Protein AF-A0A532T9T4-F1 (afdb_monomer_lite)

Secondary structure (DSSP, 8-state):
---EE-----SSEEEEEEETTEEEEEEPTTS----EEEEE-SS-EEEE---SSTTHHHHHHHHHHHHH-----EEE--SSSHHHHGGGGGS-TTS-EEEEHHHHHHHHHHHHHHHHHHHHHHHHHHHHHHHHTTT---HHHHHHHHHHHHHHHHHHSTT------SEEESS-EEEE-SS-EEEE-

Sequence (185 aa):
MEVKKLDFESIYFDLYELNTGIYAAITAEKLPSSNAGFFDLGNYLVIFDTMMDPYSTDDLIRASKKFTKKDPSFLINSHYHMDHLYGNRKFPIEIPIISSSETLSVYHKNLEDTIKRFRGIATQELKRIKEEIKKESNPDKILEMNNDINTYNEMLDPNFKLRPPDFIINDSIIIEGTKNKVQII

Structure (mmCIF, N/CA/C/O backbone):
data_AF-A0A532T9T4-F1
#
_entry.id   AF-A0A532T9T4-F1
#
loop_
_atom_site.group_PDB
_atom_site.id
_atom_site.type_symbol
_atom_site.label_atom_id
_atom_site.label_alt_id
_atom_site.label_comp_id
_atom_site.label_asym_id
_atom_site.label_entity_id
_atom_site.label_seq_id
_atom_site.pdbx_PDB_ins_code
_atom_site.Cartn_x
_atom_site.Cartn_y
_atom_site.Cartn_z
_atom_site.occupancy
_atom_site.B_iso_or_equiv
_atom_site.auth_seq_id
_atom_site.auth_comp_id
_atom_site.auth_asym_id
_atom_site.auth_atom_id
_atom_site.pdbx_PDB_model_num
ATOM 1 N N . MET A 1 1 ? 3.430 15.695 21.721 1.00 62.72 1 MET A N 1
ATOM 2 C CA . MET A 1 1 ? 3.648 14.235 21.782 1.00 62.72 1 MET A CA 1
ATOM 3 C C . MET A 1 1 ? 4.903 13.946 20.998 1.00 62.72 1 MET A C 1
ATOM 5 O O . MET A 1 1 ? 5.043 14.489 19.910 1.00 62.72 1 MET A O 1
ATOM 9 N N . GLU A 1 2 ? 5.824 13.182 21.568 1.00 76.94 2 GLU A N 1
ATOM 10 C CA . GLU A 1 2 ? 7.007 12.720 20.848 1.00 76.94 2 GLU A CA 1
ATOM 11 C C . GLU A 1 2 ? 6.587 11.519 19.997 1.00 76.94 2 GLU A C 1
ATOM 13 O O . GLU A 1 2 ? 6.110 10.518 20.528 1.00 76.94 2 GLU A O 1
ATOM 18 N N . VAL A 1 3 ? 6.655 11.664 18.674 1.00 87.25 3 VAL A N 1
ATOM 19 C CA . VAL A 1 3 ? 6.308 10.586 17.743 1.00 87.25 3 VAL A CA 1
ATOM 20 C C . VAL A 1 3 ? 7.484 9.618 17.695 1.00 87.25 3 VAL A C 1
ATOM 22 O O . VAL A 1 3 ? 8.608 10.012 17.385 1.00 87.25 3 VAL A O 1
ATOM 25 N N . LYS A 1 4 ? 7.239 8.345 18.009 1.00 92.38 4 LYS A N 1
ATOM 26 C CA . LYS A 1 4 ? 8.296 7.339 18.113 1.00 92.38 4 LYS A CA 1
ATOM 27 C C . LYS A 1 4 ? 8.508 6.653 16.767 1.00 92.38 4 LYS A C 1
ATOM 29 O O . LYS A 1 4 ? 7.645 5.899 16.323 1.00 92.38 4 LYS A O 1
ATOM 34 N N . LYS A 1 5 ? 9.676 6.852 16.149 1.00 96.50 5 LYS A N 1
ATOM 35 C CA . LYS A 1 5 ? 10.114 6.021 15.017 1.00 96.50 5 LYS A CA 1
ATOM 36 C C . LYS A 1 5 ? 10.359 4.590 15.504 1.00 96.50 5 LYS A C 1
ATOM 38 O O . LYS A 1 5 ? 11.008 4.378 16.530 1.00 96.50 5 LYS A O 1
ATOM 43 N N . LEU A 1 6 ? 9.808 3.617 14.795 1.00 97.31 6 LEU A N 1
ATOM 44 C CA . LEU A 1 6 ? 9.926 2.200 15.106 1.00 97.31 6 LEU A CA 1
ATOM 45 C C . LEU A 1 6 ? 11.068 1.562 14.320 1.00 97.31 6 LEU A C 1
ATOM 47 O O . LEU A 1 6 ? 11.342 1.924 13.180 1.00 97.31 6 LEU A O 1
ATOM 51 N N . ASP A 1 7 ? 11.699 0.563 14.932 1.00 96.69 7 ASP A N 1
ATOM 52 C CA . ASP A 1 7 ? 12.736 -0.238 14.290 1.00 96.69 7 ASP A CA 1
ATOM 53 C C . ASP A 1 7 ? 12.105 -1.286 13.353 1.00 96.69 7 ASP A C 1
ATOM 55 O O . ASP A 1 7 ? 11.740 -2.411 13.742 1.00 96.69 7 ASP A O 1
ATOM 59 N N . PHE A 1 8 ? 11.885 -0.870 12.108 1.00 97.50 8 PHE A N 1
ATOM 60 C CA . PHE A 1 8 ? 11.383 -1.694 11.019 1.00 97.50 8 PHE A CA 1
ATOM 61 C C . PHE A 1 8 ? 12.161 -1.395 9.744 1.00 97.50 8 PHE A C 1
ATOM 63 O O . PHE A 1 8 ? 12.199 -0.260 9.285 1.00 97.50 8 PHE A O 1
ATOM 70 N N . GLU A 1 9 ? 12.762 -2.430 9.170 1.00 96.12 9 GLU A N 1
ATOM 71 C CA . GLU A 1 9 ? 13.511 -2.315 7.927 1.00 96.12 9 GLU A CA 1
ATOM 72 C C . GLU A 1 9 ? 12.560 -2.391 6.727 1.00 96.12 9 GLU A C 1
ATOM 74 O O . GLU A 1 9 ? 11.922 -3.426 6.495 1.00 96.12 9 GLU A O 1
ATOM 79 N N . SER A 1 10 ? 12.480 -1.287 5.985 1.00 94.94 10 SER A N 1
ATOM 80 C CA . SER A 1 10 ? 11.867 -1.176 4.664 1.00 94.94 10 SER A CA 1
ATOM 81 C C . SER A 1 10 ? 12.603 -0.103 3.867 1.00 94.94 10 SER A C 1
ATOM 83 O O . SER A 1 10 ? 13.022 0.910 4.421 1.00 94.94 10 SER A O 1
ATOM 85 N N . ILE A 1 11 ? 12.746 -0.315 2.561 1.00 93.69 11 ILE A N 1
ATOM 86 C CA . ILE A 1 11 ? 13.242 0.723 1.645 1.00 93.69 11 ILE A CA 1
ATOM 87 C C . ILE A 1 11 ? 12.138 1.705 1.224 1.00 93.69 11 ILE A C 1
ATOM 89 O O . ILE A 1 11 ? 12.446 2.745 0.650 1.00 93.69 11 ILE A O 1
ATOM 93 N N . TYR A 1 12 ? 10.870 1.366 1.484 1.00 95.19 12 TYR A N 1
ATOM 94 C CA . TYR A 1 12 ? 9.702 2.095 0.990 1.00 95.19 12 TYR A CA 1
ATOM 95 C C . TYR A 1 12 ? 9.201 3.150 1.963 1.00 95.19 12 TYR A C 1
ATOM 97 O O . TYR A 1 12 ? 8.646 4.156 1.536 1.00 95.19 12 TYR A O 1
ATOM 105 N N . PHE A 1 13 ? 9.366 2.930 3.266 1.00 95.62 13 PHE A N 1
ATOM 106 C CA . PHE A 1 13 ? 8.829 3.831 4.273 1.00 95.62 13 PHE A CA 1
ATOM 107 C C . PHE A 1 13 ? 9.558 3.737 5.604 1.00 95.62 13 PHE A C 1
ATOM 109 O O . PHE A 1 13 ? 10.090 2.694 5.986 1.00 95.62 13 PHE A O 1
ATOM 116 N N . ASP A 1 14 ? 9.467 4.829 6.351 1.00 96.50 14 ASP A N 1
ATOM 117 C CA . ASP A 1 14 ? 9.745 4.863 7.774 1.00 96.50 14 ASP A CA 1
ATOM 118 C C . ASP A 1 14 ? 8.456 4.621 8.566 1.00 96.50 14 ASP A C 1
ATOM 120 O O . ASP A 1 14 ? 7.392 5.154 8.245 1.00 96.50 14 ASP A O 1
ATOM 124 N N . LEU A 1 15 ? 8.547 3.818 9.626 1.00 97.81 15 LEU A N 1
ATOM 125 C CA . LE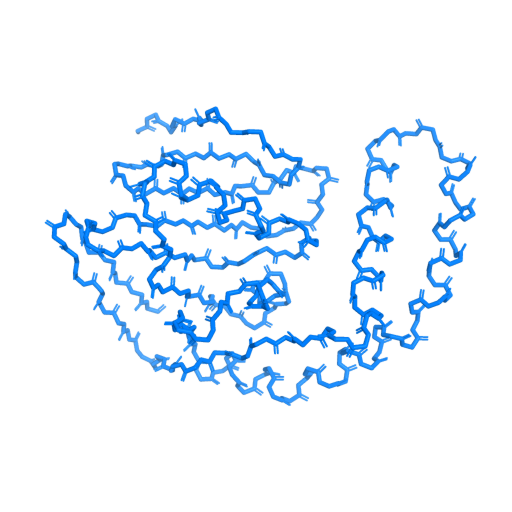U A 1 15 ? 7.398 3.475 10.457 1.00 97.81 15 LEU A CA 1
ATOM 126 C C . LEU A 1 15 ? 7.407 4.258 11.770 1.00 97.81 15 LEU A C 1
ATOM 128 O O . LEU A 1 15 ? 8.417 4.301 12.472 1.00 97.81 15 LEU A O 1
ATOM 132 N N . TYR A 1 16 ? 6.255 4.805 12.143 1.00 98.06 16 TYR A N 1
ATOM 133 C CA . TYR A 1 16 ? 6.074 5.582 13.363 1.00 98.06 16 TYR A CA 1
ATOM 134 C C . TYR A 1 16 ? 4.884 5.074 14.173 1.00 98.06 16 TYR A C 1
ATOM 136 O O . TYR A 1 16 ? 3.829 4.773 13.619 1.00 98.06 16 TYR A O 1
ATOM 144 N N . GLU A 1 17 ? 5.036 5.028 15.494 1.00 97.12 17 GLU A N 1
ATOM 145 C CA . GLU A 1 17 ? 3.924 4.892 16.434 1.00 97.12 17 GLU A CA 1
ATOM 146 C C . GLU A 1 17 ? 3.481 6.296 16.854 1.00 97.12 17 GLU A C 1
ATOM 148 O O . GLU A 1 17 ? 4.204 7.019 17.546 1.00 97.12 17 GLU A O 1
ATOM 153 N N . LEU A 1 18 ? 2.303 6.703 16.378 1.00 95.44 18 LEU A N 1
ATOM 154 C CA . LEU A 1 18 ? 1.734 8.024 16.659 1.00 95.44 18 LEU A CA 1
ATOM 155 C C . LEU A 1 18 ? 1.086 8.062 18.045 1.00 95.44 18 LEU A C 1
ATOM 157 O O . LEU A 1 18 ? 1.102 9.084 18.729 1.00 95.44 18 LEU A O 1
ATOM 161 N N . ASN A 1 19 ? 0.488 6.940 18.438 1.00 93.31 19 ASN A N 1
ATOM 162 C CA . ASN A 1 19 ? -0.096 6.690 19.748 1.00 93.31 19 ASN A CA 1
ATOM 163 C C . ASN A 1 19 ? -0.186 5.169 19.957 1.00 93.31 19 ASN A C 1
ATOM 165 O O . ASN A 1 19 ? 0.037 4.400 19.024 1.00 93.31 19 ASN A O 1
ATOM 169 N N . THR A 1 20 ? -0.550 4.724 21.157 1.00 92.62 20 THR A N 1
ATOM 170 C CA . THR A 1 20 ? -0.709 3.297 21.468 1.00 92.62 20 THR A CA 1
ATOM 171 C C . THR A 1 20 ? -1.689 2.642 20.492 1.00 92.62 20 THR A C 1
ATOM 173 O O . THR A 1 20 ? -2.884 2.943 20.506 1.00 92.62 20 THR A O 1
ATOM 176 N N . GLY A 1 21 ? -1.182 1.730 19.659 1.00 94.75 21 GLY A N 1
ATOM 177 C CA . GLY A 1 21 ? -1.982 1.020 18.661 1.00 94.75 21 GLY A CA 1
ATOM 178 C C . GLY A 1 21 ? -2.262 1.805 17.373 1.00 94.75 21 GLY A C 1
ATOM 179 O O . GLY A 1 21 ? -3.056 1.335 16.566 1.00 94.75 21 GLY A O 1
ATOM 180 N N . ILE A 1 22 ? -1.649 2.973 17.159 1.00 96.19 22 ILE A N 1
ATOM 181 C CA . ILE A 1 22 ? -1.841 3.811 15.964 1.00 96.19 22 ILE A CA 1
ATOM 182 C C . ILE A 1 22 ? -0.496 4.008 15.274 1.00 96.19 22 ILE A C 1
ATOM 184 O O . ILE A 1 22 ? 0.416 4.619 15.839 1.00 96.19 22 ILE A O 1
ATOM 188 N N . TYR A 1 23 ? -0.395 3.532 14.036 1.00 97.88 23 TYR A N 1
ATOM 189 C CA . TYR A 1 23 ? 0.861 3.471 13.301 1.00 97.88 23 TYR A CA 1
ATOM 190 C C . TYR A 1 23 ? 0.746 4.151 11.941 1.00 97.88 23 TYR A C 1
ATOM 192 O O . TYR A 1 23 ? -0.253 3.988 11.239 1.00 97.88 23 TYR A O 1
ATOM 200 N N . ALA A 1 24 ? 1.793 4.879 11.561 1.00 97.88 24 ALA A N 1
ATOM 201 C CA . ALA A 1 24 ? 1.921 5.520 10.260 1.00 97.88 24 ALA A CA 1
ATOM 202 C C . ALA A 1 24 ? 3.174 5.016 9.541 1.00 97.88 24 ALA A C 1
ATOM 204 O O . ALA A 1 24 ? 4.267 5.027 10.108 1.00 97.88 24 ALA A O 1
ATOM 205 N N . ALA A 1 25 ? 2.996 4.588 8.297 1.00 97.62 25 ALA A N 1
ATOM 206 C CA . ALA A 1 25 ? 4.050 4.292 7.343 1.00 97.62 25 ALA A CA 1
ATOM 207 C C . ALA A 1 25 ? 4.218 5.520 6.440 1.00 97.62 25 ALA A C 1
ATOM 209 O O . ALA A 1 25 ? 3.346 5.826 5.625 1.00 97.62 25 ALA A O 1
ATOM 210 N N . ILE A 1 26 ? 5.312 6.252 6.637 1.00 96.12 26 ILE A N 1
ATOM 211 C CA . ILE A 1 26 ? 5.610 7.486 5.913 1.00 96.12 26 ILE A CA 1
ATOM 212 C C . ILE A 1 26 ? 6.585 7.162 4.792 1.00 96.12 26 ILE A C 1
ATOM 214 O O . ILE A 1 26 ? 7.673 6.656 5.072 1.00 96.12 26 ILE A O 1
ATOM 218 N N . THR A 1 27 ? 6.190 7.429 3.546 1.00 93.94 27 THR A N 1
ATOM 219 C CA . T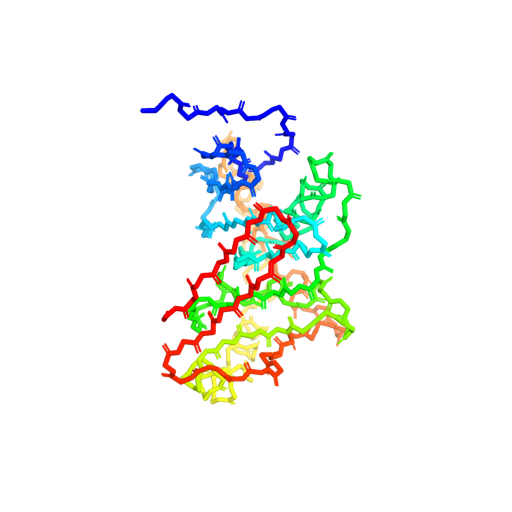HR A 1 27 ? 6.991 7.092 2.361 1.00 93.94 27 THR A CA 1
ATOM 220 C C . THR A 1 27 ? 8.415 7.627 2.482 1.00 93.94 27 THR A C 1
ATOM 222 O O . THR A 1 27 ? 8.644 8.748 2.945 1.00 93.94 27 THR A O 1
ATOM 225 N N . ALA A 1 28 ? 9.385 6.816 2.075 1.00 89.00 28 ALA A N 1
ATOM 226 C CA . ALA A 1 28 ? 10.775 7.227 2.013 1.00 89.00 28 ALA A CA 1
ATOM 227 C C . ALA A 1 28 ? 10.945 8.281 0.912 1.00 89.00 28 ALA A C 1
ATOM 229 O O . ALA A 1 28 ? 10.368 8.158 -0.163 1.00 89.00 28 ALA A O 1
ATOM 230 N N . GLU A 1 29 ? 11.791 9.288 1.139 1.00 82.56 29 GLU A N 1
ATOM 231 C CA . GLU A 1 29 ? 12.011 10.378 0.168 1.00 82.56 29 GLU A CA 1
ATOM 232 C C . GLU A 1 29 ? 12.514 9.891 -1.201 1.00 82.56 29 GLU A C 1
ATOM 234 O O . GLU A 1 29 ? 12.370 10.580 -2.206 1.00 82.56 29 GLU A O 1
ATOM 239 N N . LYS A 1 30 ? 13.130 8.707 -1.233 1.00 82.12 30 LYS A N 1
ATOM 240 C CA . LYS A 1 30 ? 13.827 8.154 -2.399 1.00 82.12 30 LYS A CA 1
ATOM 241 C C . LYS A 1 30 ? 12.922 7.393 -3.359 1.00 82.12 30 LYS A C 1
ATOM 243 O O . LYS A 1 30 ? 13.347 7.117 -4.474 1.00 82.12 30 LYS A O 1
ATOM 248 N N . LEU A 1 31 ? 11.728 7.004 -2.918 1.00 83.25 31 LEU A N 1
ATOM 249 C CA . LEU A 1 31 ? 10.772 6.263 -3.730 1.00 83.25 31 LEU A CA 1
ATOM 250 C C . LEU A 1 31 ? 9.438 7.014 -3.717 1.00 83.25 31 LEU A C 1
ATOM 252 O O . LEU A 1 31 ? 8.883 7.240 -2.639 1.00 83.25 31 LEU A O 1
ATOM 256 N N . PRO A 1 32 ? 8.929 7.442 -4.884 1.00 69.88 32 PRO A N 1
ATOM 257 C CA . PRO A 1 32 ? 7.662 8.148 -4.952 1.00 69.88 32 PRO A CA 1
ATOM 258 C C . PRO A 1 32 ? 6.515 7.177 -4.645 1.00 69.88 32 PRO A C 1
ATOM 260 O O . PRO A 1 32 ? 6.148 6.347 -5.471 1.00 69.88 32 PRO A O 1
ATOM 263 N N . SER A 1 33 ? 5.936 7.307 -3.454 1.00 83.62 33 SER A N 1
ATOM 264 C CA . SER A 1 33 ? 4.780 6.531 -3.004 1.00 83.62 33 SER A CA 1
ATOM 265 C C . SER A 1 33 ? 3.824 7.400 -2.190 1.00 83.62 33 SER A C 1
ATOM 267 O O . SER A 1 33 ? 4.003 8.616 -2.074 1.00 83.62 33 SER A O 1
ATOM 269 N N . SER A 1 34 ? 2.805 6.773 -1.612 1.00 90.88 34 SER A N 1
ATOM 270 C CA . SER A 1 34 ? 1.889 7.407 -0.664 1.00 90.88 34 SER A CA 1
ATOM 271 C C . SER A 1 34 ? 2.219 7.019 0.773 1.00 90.88 34 SER A C 1
ATOM 273 O O . SER A 1 34 ? 2.930 6.051 1.036 1.00 90.88 34 SER A O 1
ATOM 275 N N . ASN A 1 35 ? 1.679 7.772 1.729 1.00 96.06 35 ASN A N 1
ATOM 276 C CA . ASN A 1 35 ? 1.660 7.329 3.117 1.00 96.06 35 ASN A CA 1
ATOM 277 C C . ASN A 1 35 ? 0.530 6.318 3.318 1.00 96.06 35 ASN A C 1
ATOM 279 O O . ASN A 1 35 ? -0.540 6.438 2.725 1.00 96.06 35 ASN A O 1
ATOM 283 N N . ALA A 1 36 ? 0.750 5.381 4.229 1.00 97.56 36 ALA A N 1
ATOM 284 C CA . ALA A 1 36 ? -0.255 4.429 4.679 1.00 97.56 36 ALA A CA 1
ATOM 285 C C . ALA A 1 36 ? -0.206 4.306 6.206 1.00 97.56 36 ALA A C 1
ATOM 287 O O . ALA A 1 36 ? 0.606 4.942 6.885 1.00 97.56 36 ALA A O 1
ATOM 288 N N . GLY A 1 37 ? -1.075 3.488 6.784 1.00 97.94 37 GLY A N 1
ATOM 289 C CA . GLY A 1 37 ? -1.081 3.278 8.225 1.00 97.94 37 GLY A CA 1
ATOM 290 C C . GLY A 1 37 ? -1.852 2.048 8.651 1.00 97.94 37 GLY A C 1
ATOM 291 O O . GLY A 1 37 ? -2.457 1.345 7.842 1.00 97.94 37 GLY A O 1
ATOM 292 N N . PHE A 1 38 ? -1.819 1.779 9.951 1.00 98.44 38 PHE A N 1
ATOM 293 C CA . PHE A 1 38 ? -2.646 0.739 10.543 1.00 98.44 38 PHE A CA 1
ATOM 294 C C . PHE A 1 38 ? -3.015 1.033 11.996 1.00 98.44 38 PHE A C 1
ATOM 296 O O . PHE A 1 38 ? -2.287 1.708 12.729 1.00 98.44 38 PHE A O 1
ATOM 303 N N . PHE A 1 39 ? -4.159 0.491 12.412 1.00 97.38 39 PHE A N 1
ATOM 304 C CA . PHE A 1 39 ? -4.751 0.693 13.729 1.00 97.38 39 PHE A CA 1
ATOM 305 C C . PHE A 1 39 ? -5.009 -0.659 14.407 1.00 97.38 39 PHE A C 1
ATOM 307 O O . PHE A 1 39 ? -5.787 -1.473 13.905 1.00 97.38 39 PHE A O 1
ATOM 314 N N . ASP A 1 40 ? -4.383 -0.897 15.560 1.00 97.88 40 ASP A N 1
ATOM 315 C CA . ASP A 1 40 ? -4.726 -2.000 16.460 1.00 97.88 40 ASP A CA 1
ATOM 316 C C . ASP A 1 40 ? -5.864 -1.566 17.389 1.00 97.88 40 ASP A C 1
ATOM 318 O O . ASP A 1 40 ? -5.670 -0.840 18.371 1.00 97.88 40 ASP A O 1
ATOM 322 N N . LEU A 1 41 ? -7.067 -2.043 17.082 1.00 97.38 41 LEU A N 1
ATOM 323 C CA . LEU A 1 41 ? -8.268 -1.766 17.861 1.00 97.38 41 LEU A CA 1
ATOM 324 C C . LEU A 1 41 ? -8.496 -2.785 18.982 1.00 97.38 41 LEU A C 1
ATOM 326 O O . LEU A 1 41 ? -9.485 -2.697 19.704 1.00 97.38 41 LEU A O 1
ATOM 330 N N . GLY A 1 42 ? -7.590 -3.745 19.172 1.00 96.44 42 GLY A N 1
ATOM 331 C CA . GLY A 1 42 ? -7.720 -4.818 20.151 1.00 96.44 42 GLY A CA 1
ATOM 332 C C . GLY A 1 42 ? -8.023 -6.151 19.485 1.00 96.44 42 GLY A C 1
ATOM 333 O O . GLY A 1 42 ? -7.117 -6.961 19.338 1.00 96.44 42 GLY A O 1
ATOM 334 N N . ASN A 1 43 ? -9.269 -6.395 19.093 1.00 95.69 43 ASN A N 1
ATOM 335 C CA . ASN A 1 43 ? -9.696 -7.594 18.355 1.00 95.69 43 ASN A CA 1
ATOM 336 C C . ASN A 1 43 ? -9.677 -7.414 16.829 1.00 95.69 43 ASN A C 1
ATOM 338 O O . ASN A 1 43 ? -9.798 -8.404 16.116 1.00 95.69 43 ASN A O 1
ATOM 342 N N . TYR A 1 44 ? -9.502 -6.183 16.343 1.00 97.81 44 TYR A N 1
ATOM 343 C CA . TYR A 1 44 ? -9.387 -5.877 14.921 1.00 97.81 44 TYR A CA 1
ATOM 344 C C . TYR A 1 44 ? -8.077 -5.158 14.626 1.00 97.81 44 TYR A C 1
ATOM 346 O O . TYR A 1 44 ? -7.663 -4.278 15.384 1.00 97.81 44 TYR A O 1
ATOM 354 N N . LEU A 1 45 ? -7.462 -5.515 13.502 1.00 98.38 45 LEU A N 1
ATOM 355 C CA . LEU A 1 45 ? -6.366 -4.769 12.899 1.00 98.38 45 LEU A CA 1
ATOM 356 C C . LEU A 1 45 ? -6.866 -4.143 11.603 1.00 98.38 45 LEU A C 1
ATOM 358 O O . LEU A 1 45 ? -7.290 -4.842 10.686 1.00 98.38 45 LEU A O 1
ATOM 362 N N . VAL A 1 46 ? -6.823 -2.826 11.526 1.00 98.38 46 VAL A N 1
ATOM 363 C CA . VAL A 1 46 ? -7.305 -2.077 10.368 1.00 98.38 46 VAL A CA 1
ATOM 364 C C . VAL A 1 46 ? -6.104 -1.538 9.605 1.00 98.38 46 VAL A C 1
ATOM 366 O O . VAL A 1 46 ? -5.276 -0.863 10.208 1.00 98.38 46 VAL A O 1
ATOM 369 N N . ILE A 1 47 ? -6.005 -1.819 8.308 1.00 98.56 47 ILE A N 1
ATOM 370 C CA . ILE A 1 47 ? -5.030 -1.187 7.410 1.00 98.56 47 ILE A CA 1
ATOM 371 C C . ILE A 1 47 ? -5.704 -0.006 6.708 1.00 98.56 47 ILE A C 1
ATOM 373 O O . ILE A 1 47 ? -6.866 -0.102 6.309 1.00 98.56 47 ILE A O 1
ATOM 377 N N . PHE A 1 48 ? -4.982 1.099 6.563 1.00 97.94 48 PHE A N 1
ATOM 378 C CA . PHE A 1 48 ? -5.436 2.303 5.880 1.00 97.94 48 PHE A CA 1
ATOM 379 C C . PHE A 1 48 ? -4.476 2.629 4.736 1.00 97.94 48 PHE A C 1
ATOM 381 O O . PHE A 1 48 ? -3.312 2.950 4.983 1.00 97.94 48 PHE A O 1
ATOM 388 N N . ASP A 1 49 ? -4.991 2.537 3.511 1.00 97.69 49 ASP A N 1
ATOM 389 C CA . ASP A 1 49 ? -4.268 2.616 2.241 1.00 97.69 49 ASP A CA 1
ATOM 390 C C . ASP A 1 49 ? -3.161 1.567 2.065 1.00 97.69 49 ASP A C 1
ATOM 392 O O . ASP A 1 49 ? -2.846 0.791 2.969 1.00 97.69 49 ASP A O 1
ATOM 396 N N . THR A 1 50 ? -2.623 1.471 0.844 1.00 95.56 50 THR A N 1
ATOM 397 C CA . THR A 1 50 ? -1.754 0.345 0.470 1.00 95.56 50 THR A CA 1
ATOM 398 C C . THR A 1 50 ? -0.401 0.705 -0.112 1.00 95.56 50 THR A C 1
ATOM 400 O O . THR A 1 50 ? 0.396 -0.217 -0.278 1.00 95.56 50 THR A O 1
ATOM 403 N N . MET A 1 51 ? -0.140 1.978 -0.428 1.00 93.50 51 MET A N 1
ATOM 404 C CA . MET A 1 51 ? 1.043 2.411 -1.190 1.00 93.50 51 MET A CA 1
ATOM 405 C C . MET A 1 51 ? 1.039 1.892 -2.647 1.00 93.50 51 MET A C 1
ATOM 407 O O . MET A 1 51 ? 0.156 1.110 -3.037 1.00 93.50 51 MET A O 1
ATOM 411 N N . MET A 1 52 ? 1.984 2.365 -3.476 1.00 87.44 52 MET A N 1
ATOM 412 C CA . MET A 1 52 ? 2.068 2.017 -4.909 1.00 87.44 52 MET A CA 1
ATOM 413 C C . MET A 1 52 ? 3.200 1.049 -5.261 1.00 87.44 52 MET A C 1
ATOM 415 O O . MET A 1 52 ? 3.136 0.395 -6.298 1.00 87.44 52 MET A O 1
ATOM 419 N N . ASP A 1 53 ? 4.250 0.934 -4.453 1.00 86.44 53 ASP A N 1
ATOM 420 C CA . ASP A 1 53 ? 5.414 0.157 -4.883 1.00 86.44 53 ASP A CA 1
ATOM 421 C C . ASP A 1 53 ? 5.152 -1.356 -4.808 1.00 86.44 53 ASP A C 1
ATOM 423 O O . ASP A 1 53 ? 4.399 -1.802 -3.935 1.00 86.44 53 ASP A O 1
ATOM 427 N N . PRO A 1 54 ? 5.809 -2.182 -5.643 1.00 79.19 54 PRO A N 1
ATOM 428 C CA . PRO A 1 54 ? 5.511 -3.612 -5.792 1.00 79.19 54 PRO A CA 1
ATOM 429 C C . PRO A 1 54 ? 5.494 -4.413 -4.489 1.00 79.19 54 PRO A C 1
ATOM 431 O O . PRO A 1 54 ? 4.662 -5.309 -4.319 1.00 79.19 54 PRO A O 1
ATOM 434 N N . TYR A 1 55 ? 6.401 -4.067 -3.571 1.00 91.12 55 TYR A N 1
ATOM 435 C CA . TYR A 1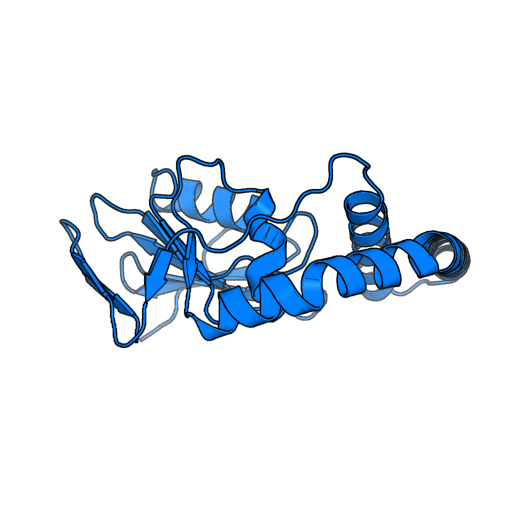 55 ? 6.586 -4.746 -2.289 1.00 91.12 55 TYR A CA 1
ATOM 436 C C . TYR A 1 55 ? 6.288 -3.845 -1.077 1.00 91.12 55 TYR A C 1
ATOM 438 O O . TYR A 1 55 ? 6.381 -4.308 0.058 1.00 91.12 55 TYR A O 1
ATOM 446 N N . SER A 1 56 ? 5.882 -2.584 -1.285 1.00 94.88 56 SER A N 1
ATOM 447 C CA . SER A 1 56 ? 5.557 -1.659 -0.182 1.00 94.88 56 SER A CA 1
ATOM 448 C C . SER A 1 56 ? 4.395 -2.171 0.669 1.00 94.88 56 SER A C 1
ATOM 450 O O . SER A 1 56 ? 4.473 -2.184 1.896 1.00 94.88 56 SER A O 1
ATOM 452 N N . THR A 1 57 ? 3.342 -2.687 0.032 1.00 96.12 57 THR A N 1
ATOM 453 C CA . THR A 1 57 ? 2.196 -3.274 0.736 1.00 96.12 57 THR A CA 1
ATOM 454 C C . THR A 1 57 ? 2.572 -4.549 1.489 1.00 96.12 57 THR A C 1
ATOM 456 O O . THR A 1 57 ? 2.070 -4.784 2.587 1.00 96.12 57 THR A O 1
ATOM 459 N N . ASP A 1 58 ? 3.469 -5.371 0.933 1.00 96.44 58 ASP A N 1
ATOM 460 C CA . ASP A 1 58 ? 3.963 -6.578 1.608 1.00 96.44 58 ASP A CA 1
ATOM 461 C C . ASP A 1 58 ? 4.727 -6.199 2.890 1.00 96.44 58 ASP A C 1
ATOM 463 O O . ASP A 1 58 ? 4.518 -6.795 3.954 1.00 96.44 58 ASP A O 1
ATOM 467 N N . ASP A 1 59 ? 5.543 -5.145 2.820 1.00 97.44 59 ASP A N 1
ATOM 468 C CA . ASP A 1 59 ? 6.226 -4.563 3.974 1.00 97.44 59 ASP A CA 1
ATOM 469 C C . ASP A 1 59 ? 5.252 -3.958 4.988 1.00 97.44 59 ASP A C 1
ATOM 471 O O . ASP A 1 59 ? 5.415 -4.182 6.189 1.00 97.44 59 ASP A O 1
ATOM 475 N N . LEU A 1 60 ? 4.202 -3.265 4.543 1.00 98.25 60 LEU A N 1
ATOM 476 C CA . LEU A 1 60 ? 3.152 -2.731 5.416 1.00 98.25 60 LEU A CA 1
ATOM 477 C C . LEU A 1 60 ? 2.428 -3.855 6.173 1.00 98.25 60 LEU A C 1
ATOM 479 O O . LEU A 1 60 ? 2.256 -3.786 7.395 1.00 98.25 60 LEU A O 1
ATOM 483 N N . ILE A 1 61 ? 2.062 -4.936 5.479 1.00 98.19 61 ILE A N 1
ATOM 484 C CA . ILE A 1 61 ? 1.446 -6.121 6.089 1.00 98.19 61 ILE A CA 1
ATOM 485 C C . ILE A 1 61 ? 2.415 -6.748 7.101 1.00 98.19 61 ILE A C 1
ATOM 487 O O . ILE A 1 61 ? 2.020 -7.036 8.236 1.00 98.19 61 ILE A O 1
ATOM 491 N N . ARG A 1 62 ? 3.694 -6.910 6.746 1.00 98.38 62 ARG A N 1
ATOM 492 C CA . ARG A 1 62 ? 4.733 -7.447 7.639 1.00 98.38 62 ARG A CA 1
ATOM 493 C C . ARG A 1 62 ? 4.939 -6.573 8.878 1.00 98.38 62 ARG A C 1
ATOM 495 O O . ARG A 1 62 ? 5.033 -7.112 9.984 1.00 98.38 62 ARG A O 1
ATOM 502 N N . ALA A 1 63 ? 4.971 -5.251 8.722 1.00 98.44 63 ALA A N 1
ATOM 503 C CA . ALA A 1 63 ? 5.051 -4.293 9.821 1.00 98.44 63 ALA A CA 1
ATOM 504 C C . ALA A 1 63 ? 3.853 -4.443 10.761 1.00 98.44 63 ALA A C 1
ATOM 506 O O . ALA A 1 63 ? 4.034 -4.646 11.966 1.00 98.44 63 ALA A O 1
ATOM 507 N N . SER A 1 64 ? 2.639 -4.436 10.208 1.00 98.44 64 SER A N 1
ATOM 508 C CA . SER A 1 64 ? 1.407 -4.543 10.990 1.00 98.44 64 SER A CA 1
ATOM 509 C C . SER A 1 64 ? 1.390 -5.816 11.846 1.00 98.44 64 SER A C 1
ATOM 511 O O . SER A 1 64 ? 1.180 -5.748 13.061 1.00 98.44 64 SER A O 1
ATOM 513 N N . LYS A 1 65 ? 1.778 -6.963 11.274 1.00 98.38 65 LYS A N 1
ATOM 514 C CA . LYS A 1 65 ? 1.916 -8.237 11.996 1.00 98.38 65 LYS A CA 1
ATOM 515 C C . LYS A 1 65 ? 3.024 -8.192 13.049 1.00 98.38 65 LYS A C 1
ATOM 517 O O . LYS A 1 65 ? 2.832 -8.680 14.165 1.00 98.38 65 LYS A O 1
ATOM 522 N N . LYS A 1 66 ? 4.184 -7.596 12.737 1.00 98.31 66 LYS A N 1
ATOM 523 C CA . LYS A 1 66 ? 5.332 -7.507 13.660 1.00 98.31 66 LYS A CA 1
ATOM 524 C C . LYS A 1 66 ? 4.956 -6.784 14.952 1.00 98.31 66 LYS A C 1
ATOM 526 O O . LYS A 1 66 ? 5.285 -7.303 16.025 1.00 98.31 66 LYS A O 1
ATOM 531 N N . PHE A 1 67 ? 4.291 -5.633 14.848 1.00 97.69 67 PHE A N 1
ATOM 532 C CA . PHE A 1 67 ? 4.027 -4.747 15.988 1.00 97.69 67 PHE A CA 1
ATOM 533 C C . PHE A 1 67 ? 2.718 -5.045 16.721 1.00 97.69 67 PHE A C 1
ATOM 535 O O . PHE A 1 67 ? 2.644 -4.809 17.922 1.00 97.69 67 PHE A O 1
ATOM 542 N N . THR A 1 68 ? 1.725 -5.635 16.053 1.00 97.19 68 THR A N 1
ATOM 543 C CA . THR A 1 68 ? 0.410 -5.904 16.672 1.00 97.19 68 THR A CA 1
ATOM 544 C C . THR A 1 68 ? 0.172 -7.379 16.997 1.00 97.19 68 THR A C 1
ATOM 546 O O . THR A 1 68 ? -0.713 -7.692 17.796 1.00 97.19 68 THR A O 1
ATOM 549 N N . LYS A 1 69 ? 0.970 -8.285 16.404 1.00 97.44 69 LYS A N 1
ATOM 550 C CA . LYS A 1 69 ? 0.812 -9.751 16.462 1.00 97.44 69 LYS A CA 1
ATOM 551 C C . LYS A 1 69 ? -0.535 -10.245 15.922 1.00 97.44 69 LYS A C 1
ATOM 553 O O . LYS A 1 69 ? -1.047 -11.256 16.395 1.00 97.44 69 LYS A O 1
ATOM 558 N N . LYS A 1 70 ? -1.109 -9.529 14.952 1.00 97.06 70 LYS A N 1
ATOM 559 C CA . LYS A 1 70 ? -2.416 -9.828 14.353 1.00 97.06 70 LYS A CA 1
ATOM 560 C C . LYS A 1 70 ? -2.351 -9.806 12.841 1.00 97.06 70 LYS A C 1
ATOM 562 O O . LYS A 1 70 ? -1.545 -9.080 12.266 1.00 97.06 70 LYS A O 1
ATOM 567 N N . ASP A 1 71 ? -3.241 -10.570 12.226 1.00 97.81 71 ASP A N 1
ATOM 568 C CA . ASP A 1 71 ? -3.536 -10.445 10.807 1.00 97.81 71 ASP A CA 1
ATOM 569 C C . ASP A 1 71 ? -4.510 -9.280 10.564 1.00 97.81 71 ASP A C 1
ATOM 571 O O . ASP A 1 71 ? -5.354 -9.004 11.426 1.00 97.81 71 ASP A O 1
ATOM 575 N N . PRO A 1 72 ? -4.405 -8.587 9.412 1.00 98.31 72 PRO A N 1
ATOM 576 C CA . PRO A 1 72 ? -5.382 -7.585 9.006 1.00 98.31 72 PRO A CA 1
ATOM 577 C C . PRO A 1 72 ? -6.808 -8.128 9.087 1.00 98.31 72 PRO A C 1
ATOM 579 O O . PRO A 1 72 ? -7.057 -9.278 8.748 1.00 98.31 72 PRO A O 1
ATOM 582 N N . SER A 1 73 ? -7.737 -7.297 9.539 1.00 98.19 73 SER A N 1
ATOM 583 C CA . SER A 1 73 ? -9.172 -7.591 9.608 1.00 98.19 73 SER A CA 1
ATOM 584 C C . SER A 1 73 ? -9.956 -6.794 8.573 1.00 98.19 73 SER A C 1
ATOM 586 O O . SER A 1 73 ? -10.951 -7.289 8.066 1.00 98.19 73 SER A O 1
ATOM 588 N N . PHE A 1 74 ? -9.500 -5.578 8.256 1.00 97.12 74 PHE A N 1
ATOM 589 C CA . PHE A 1 74 ? -10.104 -4.684 7.270 1.00 97.12 74 PHE A CA 1
ATOM 590 C C . PHE A 1 74 ? -9.012 -3.899 6.548 1.00 97.12 74 PHE A C 1
ATOM 592 O O . PHE A 1 74 ? -7.994 -3.552 7.156 1.00 97.12 74 PHE A O 1
ATOM 599 N N . LEU A 1 75 ? -9.259 -3.573 5.285 1.00 98.12 75 LEU A N 1
ATOM 600 C CA . LEU A 1 75 ? -8.526 -2.561 4.539 1.00 98.12 75 LEU A CA 1
ATOM 601 C C . LEU A 1 75 ? -9.474 -1.411 4.205 1.00 98.12 75 LEU A C 1
ATOM 603 O O . LEU A 1 75 ? -10.605 -1.636 3.785 1.00 98.12 75 LEU A O 1
ATOM 607 N N . ILE A 1 76 ? -9.006 -0.182 4.367 1.00 97.88 76 ILE A N 1
ATOM 608 C CA . ILE A 1 76 ? -9.727 1.021 3.956 1.00 97.88 76 ILE A CA 1
ATOM 609 C C . ILE A 1 76 ? -8.898 1.728 2.901 1.00 97.88 76 ILE A C 1
ATOM 611 O O . ILE A 1 76 ? -7.725 1.995 3.148 1.00 97.88 76 ILE A O 1
ATOM 615 N N . ASN A 1 77 ? -9.507 2.061 1.766 1.00 97.38 77 ASN A N 1
ATOM 616 C CA . ASN A 1 77 ? -8.897 2.966 0.796 1.00 97.38 77 ASN A CA 1
ATOM 617 C C . ASN A 1 77 ? -9.506 4.360 0.946 1.00 97.38 77 ASN A C 1
ATOM 619 O O . ASN A 1 77 ? -10.731 4.510 0.884 1.00 97.38 77 ASN A O 1
ATOM 623 N N . SER A 1 78 ? -8.658 5.371 1.099 1.00 95.75 78 SER A N 1
ATOM 624 C CA . SER A 1 78 ? -9.063 6.764 1.283 1.00 95.75 78 SER A CA 1
ATOM 625 C C . SER A 1 78 ? -9.720 7.355 0.035 1.00 95.75 78 SER A C 1
ATOM 627 O O . SER A 1 78 ? -10.741 8.030 0.139 1.00 95.75 78 SER A O 1
ATOM 629 N N . HIS A 1 79 ? -9.168 7.094 -1.152 1.00 94.06 79 HIS A N 1
ATOM 630 C CA . HIS A 1 79 ? -9.684 7.580 -2.435 1.00 94.06 79 HIS A CA 1
ATOM 631 C C . HIS A 1 79 ? -9.104 6.783 -3.612 1.00 94.06 79 HIS A C 1
ATOM 633 O O . HIS A 1 79 ? -8.281 5.903 -3.411 1.00 94.06 79 HIS A O 1
ATOM 639 N N . TYR A 1 80 ? -9.525 7.095 -4.842 1.00 92.62 80 TYR A N 1
ATOM 640 C CA . TYR A 1 80 ? -9.322 6.275 -6.045 1.00 92.62 80 TYR A CA 1
ATOM 641 C C . TYR A 1 80 ? -7.923 6.249 -6.671 1.00 92.62 80 TYR A C 1
ATOM 643 O O . TYR A 1 80 ? -7.734 5.514 -7.645 1.00 92.62 80 TYR A O 1
ATOM 651 N N . HIS A 1 81 ? -6.962 7.053 -6.211 1.00 92.62 81 HIS A N 1
ATOM 652 C CA . HIS A 1 81 ? -5.648 7.064 -6.852 1.00 92.62 81 HIS A CA 1
ATOM 653 C C . HIS A 1 81 ? -4.907 5.735 -6.638 1.00 92.62 81 HIS A C 1
ATOM 655 O O . HIS A 1 81 ? -5.082 5.036 -5.638 1.00 92.62 81 HIS A O 1
ATOM 661 N N . MET A 1 82 ? -4.098 5.347 -7.627 1.00 90.00 82 MET A N 1
ATOM 662 C CA . MET A 1 82 ? -3.479 4.020 -7.666 1.00 90.00 82 MET A CA 1
ATOM 663 C C . MET A 1 82 ? -2.523 3.772 -6.504 1.00 90.00 82 MET A C 1
ATOM 665 O O . MET A 1 82 ? -2.439 2.649 -6.032 1.00 90.00 82 MET A O 1
ATOM 669 N N . ASP A 1 83 ? -1.867 4.793 -5.985 1.00 91.19 83 ASP A N 1
ATOM 670 C CA . ASP A 1 83 ? -1.032 4.726 -4.789 1.00 91.19 83 ASP A CA 1
ATOM 671 C C . ASP A 1 83 ? -1.797 4.396 -3.501 1.00 91.19 83 ASP A C 1
ATOM 673 O O . ASP A 1 83 ? -1.184 4.039 -2.499 1.00 91.19 83 ASP A O 1
ATOM 677 N N . HIS A 1 84 ? -3.128 4.418 -3.527 1.00 95.06 84 HIS A N 1
ATOM 678 C CA . HIS A 1 84 ? -3.970 3.988 -2.411 1.00 95.06 84 HIS A CA 1
ATOM 679 C C . HIS A 1 84 ? -4.655 2.639 -2.656 1.00 95.06 84 HIS A C 1
ATOM 681 O O . HIS A 1 84 ? -5.091 2.011 -1.694 1.00 95.06 84 HIS A O 1
ATOM 687 N N . LEU A 1 85 ? -4.739 2.187 -3.916 1.00 93.75 85 LEU A N 1
ATOM 688 C CA . LEU A 1 85 ? -5.449 0.963 -4.313 1.00 93.75 85 LEU A CA 1
ATOM 689 C C . LEU A 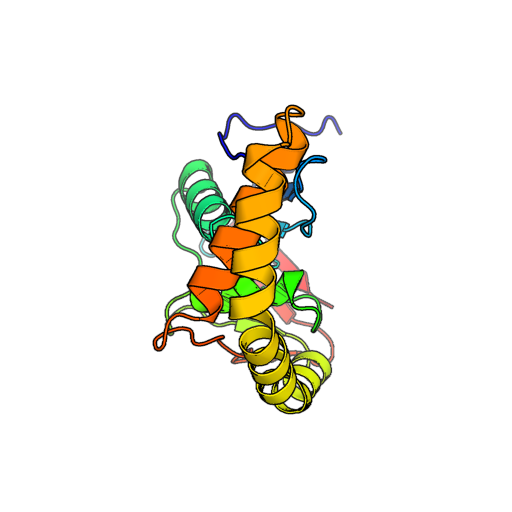1 85 ? -4.541 -0.148 -4.835 1.00 93.75 85 LEU A C 1
ATOM 691 O O . LEU A 1 85 ? -4.964 -1.302 -4.850 1.00 93.75 85 LEU A O 1
ATOM 695 N N . TYR A 1 86 ? -3.337 0.163 -5.324 1.00 93.00 86 TYR A N 1
ATOM 696 C CA . TYR A 1 86 ? -2.485 -0.777 -6.056 1.00 93.00 86 TYR A CA 1
ATOM 697 C C . TYR A 1 86 ? -2.288 -2.060 -5.249 1.00 93.00 86 TYR A C 1
ATOM 699 O O . TYR A 1 86 ? -2.527 -3.167 -5.746 1.00 93.00 86 TYR A O 1
ATOM 707 N N . GLY A 1 87 ? -1.936 -1.914 -3.976 1.00 95.25 87 GLY A N 1
ATOM 708 C CA . GLY A 1 87 ? -1.698 -3.013 -3.054 1.00 95.25 87 GLY A CA 1
ATOM 709 C C . GLY A 1 87 ? -2.931 -3.809 -2.629 1.00 95.25 87 GLY A C 1
ATOM 710 O O . GLY A 1 87 ? -2.759 -4.868 -2.028 1.00 95.25 87 GLY A O 1
ATOM 711 N N . ASN A 1 88 ? -4.157 -3.409 -2.995 1.00 96.19 88 ASN A N 1
ATOM 712 C CA . ASN A 1 88 ? -5.378 -4.180 -2.708 1.00 96.19 88 ASN A CA 1
ATOM 713 C C . ASN A 1 88 ? -5.259 -5.646 -3.163 1.00 96.19 88 ASN A C 1
ATOM 715 O O . ASN A 1 88 ? -5.809 -6.546 -2.532 1.00 96.19 88 ASN A O 1
ATOM 719 N N . ARG A 1 89 ? -4.492 -5.903 -4.235 1.00 93.88 89 ARG A N 1
ATOM 720 C CA . ARG A 1 89 ? -4.214 -7.252 -4.765 1.00 93.88 89 ARG A CA 1
ATOM 721 C C . ARG A 1 89 ? -3.507 -8.193 -3.780 1.00 93.88 89 ARG A C 1
ATOM 723 O O . ARG A 1 89 ? -3.542 -9.402 -3.977 1.00 93.88 89 ARG A O 1
ATOM 730 N N . LYS A 1 90 ? -2.822 -7.652 -2.767 1.00 95.56 90 LYS A N 1
ATOM 731 C CA . LYS A 1 90 ? -2.058 -8.424 -1.773 1.00 95.56 90 LYS A CA 1
ATOM 732 C C . LYS A 1 90 ? -2.937 -8.935 -0.629 1.00 95.56 90 LYS A C 1
ATOM 734 O O . LYS A 1 90 ? -2.496 -9.774 0.151 1.00 95.56 90 LYS A O 1
ATOM 739 N N . PHE A 1 91 ? -4.176 -8.451 -0.528 1.00 96.50 91 PHE A N 1
ATOM 740 C CA . PHE A 1 91 ? -5.115 -8.856 0.511 1.00 96.50 91 PHE A CA 1
ATOM 741 C C . PHE A 1 91 ? -6.018 -9.991 0.018 1.00 96.50 91 PHE A C 1
ATOM 743 O O . PHE A 1 91 ? -6.638 -9.860 -1.044 1.00 96.50 91 PHE A O 1
ATOM 750 N N . PRO A 1 92 ? -6.136 -11.092 0.782 1.00 96.00 92 PRO A N 1
ATOM 751 C CA . PRO A 1 92 ? -6.969 -12.217 0.388 1.00 96.00 92 PRO A CA 1
ATOM 752 C C . PRO A 1 92 ? -8.453 -11.851 0.524 1.00 96.00 92 PRO A C 1
ATOM 754 O O . PRO A 1 92 ? -8.805 -10.903 1.232 1.00 96.00 92 PRO A O 1
ATOM 757 N N . ILE A 1 93 ? -9.321 -12.583 -0.179 1.00 95.69 93 ILE A N 1
ATOM 758 C CA . ILE A 1 93 ? -10.746 -12.243 -0.346 1.00 95.69 93 ILE A CA 1
ATOM 759 C C . ILE A 1 93 ? -11.504 -12.136 0.987 1.00 95.69 93 ILE A C 1
ATOM 761 O O . ILE A 1 93 ? -12.480 -11.403 1.093 1.00 95.69 93 ILE A O 1
ATOM 765 N N . GLU A 1 94 ? -11.021 -12.816 2.024 1.00 97.12 94 GLU A N 1
ATOM 766 C CA . GLU A 1 94 ? -11.586 -12.811 3.370 1.00 97.12 94 GLU A CA 1
ATOM 767 C C . GLU A 1 94 ? -11.374 -11.485 4.110 1.00 97.12 94 GLU A C 1
ATOM 769 O O . GLU A 1 94 ? -12.067 -11.245 5.094 1.00 97.12 94 GLU A O 1
ATOM 774 N N . ILE A 1 95 ? -10.442 -10.632 3.663 1.00 98.06 95 ILE A N 1
ATOM 775 C CA . ILE A 1 95 ? -10.231 -9.295 4.232 1.00 98.06 95 ILE A CA 1
ATOM 776 C C . ILE A 1 95 ? -11.089 -8.291 3.464 1.00 98.06 95 ILE A C 1
ATOM 778 O O . ILE A 1 95 ? -10.776 -8.030 2.302 1.00 98.06 95 ILE A O 1
ATOM 782 N N . PRO A 1 96 ? -12.142 -7.712 4.067 1.00 97.25 96 PRO A N 1
ATOM 783 C CA . PRO A 1 96 ? -12.967 -6.695 3.431 1.00 97.25 96 PRO A CA 1
ATOM 784 C C . PRO A 1 96 ? -12.176 -5.438 3.079 1.00 97.25 96 PRO A C 1
ATOM 786 O O . PRO A 1 96 ? -11.459 -4.898 3.928 1.00 97.25 96 PRO A O 1
ATOM 789 N N . ILE A 1 97 ? -12.375 -4.938 1.863 1.00 98.19 97 ILE A N 1
ATOM 790 C CA . ILE A 1 97 ? -11.900 -3.631 1.415 1.00 98.19 97 ILE A CA 1
ATOM 791 C C . ILE A 1 97 ? -13.069 -2.648 1.447 1.00 98.19 97 ILE A C 1
ATOM 793 O O . ILE A 1 97 ? -14.113 -2.883 0.840 1.00 98.19 97 ILE A O 1
ATOM 797 N N . ILE A 1 98 ? -12.896 -1.540 2.156 1.00 97.50 98 ILE A N 1
ATOM 798 C CA . ILE A 1 98 ? -13.922 -0.522 2.376 1.00 97.50 98 ILE A CA 1
ATOM 799 C C . ILE A 1 98 ? -13.468 0.782 1.718 1.00 97.50 98 ILE A C 1
ATOM 801 O O . ILE A 1 98 ? -12.334 1.216 1.913 1.00 97.50 98 ILE A O 1
ATOM 805 N N . SER A 1 99 ? -14.338 1.431 0.946 1.00 97.12 99 SER A N 1
ATOM 806 C CA . SER A 1 99 ? -14.071 2.778 0.422 1.00 97.12 99 SER A CA 1
ATOM 807 C C . SER A 1 99 ? -15.366 3.536 0.122 1.00 97.12 99 SER A C 1
ATOM 809 O O . SER A 1 99 ? -16.458 3.063 0.430 1.00 97.12 99 SER A O 1
ATOM 811 N N . SER A 1 100 ? -15.263 4.726 -0.461 1.00 95.62 100 SER A N 1
ATOM 812 C CA . SER A 1 100 ? -16.418 5.508 -0.898 1.00 95.62 100 SER A CA 1
ATOM 813 C C . SER A 1 100 ? -17.022 4.971 -2.200 1.00 95.62 100 SER A C 1
ATOM 815 O O . SER A 1 100 ? -16.379 4.256 -2.979 1.00 95.62 100 SER A O 1
ATOM 817 N N . SER A 1 101 ? -18.273 5.355 -2.467 1.00 94.88 101 SER A N 1
ATOM 818 C CA . SER A 1 101 ? -18.953 5.040 -3.732 1.00 94.88 101 SER A CA 1
ATOM 819 C C . SER A 1 101 ? -18.232 5.655 -4.932 1.00 94.88 101 SER A C 1
ATOM 821 O O . SER A 1 101 ? -18.157 5.031 -5.992 1.00 94.88 101 SER A O 1
ATOM 823 N N . GLU A 1 102 ? -17.646 6.841 -4.753 1.00 94.25 102 GLU A N 1
ATOM 824 C CA . GLU A 1 102 ? -16.855 7.509 -5.783 1.00 94.25 102 GLU A CA 1
ATOM 825 C C . GLU A 1 102 ? -15.581 6.726 -6.108 1.00 94.25 102 GLU A C 1
ATOM 827 O O . GLU A 1 102 ? -15.280 6.515 -7.283 1.00 94.25 102 GLU A O 1
ATOM 832 N N . THR A 1 103 ? -14.882 6.199 -5.097 1.00 94.75 103 THR A N 1
ATOM 833 C CA . THR A 1 103 ? -13.707 5.352 -5.328 1.00 94.75 103 THR A CA 1
ATOM 834 C C . THR A 1 103 ? -14.046 4.131 -6.175 1.00 94.75 103 THR A C 1
ATOM 836 O O . THR A 1 103 ? -13.361 3.853 -7.161 1.00 94.75 103 THR A O 1
ATOM 839 N N . LEU A 1 104 ? -15.128 3.424 -5.838 1.00 95.25 104 LEU A N 1
ATOM 840 C CA . LEU A 1 104 ? -15.559 2.246 -6.593 1.00 95.25 104 LEU A CA 1
ATOM 841 C C . LEU A 1 104 ? -16.014 2.606 -8.021 1.00 95.25 104 LEU A C 1
ATOM 843 O O . LEU A 1 104 ? -15.696 1.901 -8.980 1.00 95.25 104 LEU A O 1
ATOM 847 N N . SER A 1 105 ? -16.724 3.725 -8.176 1.00 94.56 105 SER A N 1
ATOM 848 C CA . SER A 1 105 ? -17.153 4.267 -9.473 1.00 94.56 105 SER A CA 1
ATOM 849 C C . SER A 1 105 ? -15.958 4.562 -10.383 1.00 94.56 105 SER A C 1
ATOM 851 O O . SER A 1 105 ? -15.927 4.106 -11.530 1.00 94.56 105 SER A O 1
ATOM 853 N N . VAL A 1 106 ? -14.945 5.273 -9.878 1.00 93.06 106 VAL A N 1
ATOM 854 C CA . VAL A 1 106 ? -13.731 5.601 -10.639 1.00 93.06 106 VAL A CA 1
ATOM 855 C C . VAL A 1 106 ? -12.914 4.350 -10.948 1.00 93.06 106 VAL A C 1
ATOM 857 O O . VAL A 1 106 ? -12.452 4.200 -12.080 1.00 93.06 106 VAL A O 1
ATOM 860 N N . TYR A 1 107 ? -12.798 3.421 -9.995 1.00 92.19 107 TYR A N 1
ATOM 861 C CA . TYR A 1 107 ? -12.155 2.127 -10.217 1.00 92.19 107 TYR A CA 1
ATOM 862 C C . TYR A 1 107 ? -12.763 1.412 -11.428 1.00 92.19 107 TYR A C 1
ATOM 864 O O . TYR A 1 107 ? -12.048 1.070 -12.367 1.00 92.19 107 TYR A O 1
ATOM 872 N N . HIS A 1 108 ? -14.087 1.245 -11.469 1.00 92.31 108 HIS A N 1
ATOM 873 C CA . HIS A 1 108 ? -14.737 0.546 -12.579 1.00 92.31 108 HIS A CA 1
ATOM 874 C C . HIS A 1 108 ? -14.634 1.284 -13.914 1.00 92.31 108 HIS A C 1
ATOM 876 O O . HIS A 1 108 ? -14.500 0.633 -14.948 1.00 92.31 108 HIS A O 1
ATOM 882 N N . LYS A 1 109 ? -14.682 2.621 -13.907 1.00 91.44 109 LYS A N 1
ATOM 883 C CA . LYS A 1 109 ? -14.579 3.424 -15.134 1.00 91.44 109 LYS A CA 1
ATOM 884 C C . LYS A 1 109 ? -13.178 3.394 -15.735 1.00 91.44 109 LYS A C 1
ATOM 886 O O . LYS A 1 109 ? -13.047 3.301 -16.949 1.00 91.44 109 LYS A O 1
ATOM 891 N N . ASN A 1 110 ? -12.147 3.486 -14.896 1.00 88.38 110 ASN A N 1
ATOM 892 C CA . ASN A 1 110 ? -10.801 3.821 -15.358 1.00 88.38 110 ASN A CA 1
ATOM 893 C C . ASN A 1 110 ? -9.814 2.655 -15.291 1.00 88.38 110 ASN A C 1
ATOM 895 O O . ASN A 1 110 ? -8.758 2.742 -15.919 1.00 88.38 110 ASN A O 1
ATOM 899 N N . LEU A 1 111 ? -10.094 1.586 -14.536 1.00 84.31 111 LEU A N 1
ATOM 900 C CA . LEU A 1 111 ? -9.103 0.535 -14.296 1.00 84.31 111 LEU A CA 1
ATOM 901 C C . LEU A 1 111 ? -8.639 -0.136 -15.585 1.00 84.31 111 LEU A C 1
ATOM 903 O O . LEU A 1 111 ? -7.437 -0.282 -15.796 1.00 84.31 111 LEU A O 1
ATOM 907 N N . GLU A 1 112 ? -9.580 -0.565 -16.427 1.00 82.88 112 GLU A N 1
ATOM 908 C CA . GLU A 1 112 ? -9.239 -1.311 -17.637 1.00 82.88 112 GLU A CA 1
ATOM 909 C C . GLU A 1 112 ? -8.375 -0.459 -18.572 1.00 82.88 112 GLU A C 1
ATOM 911 O O . GLU A 1 112 ? -7.335 -0.922 -19.042 1.00 82.88 112 GLU A O 1
ATOM 916 N N . ASP A 1 113 ? -8.745 0.806 -18.765 1.00 87.31 113 ASP A N 1
ATOM 917 C CA . ASP A 1 113 ? -7.984 1.751 -19.580 1.00 87.31 113 ASP A CA 1
ATOM 918 C C . ASP A 1 113 ? -6.621 2.083 -18.963 1.00 87.31 113 ASP A C 1
ATOM 920 O O . ASP A 1 113 ? -5.621 2.158 -19.680 1.00 87.31 113 ASP A O 1
ATOM 924 N N . THR A 1 114 ? -6.545 2.206 -17.636 1.00 86.19 114 THR A N 1
ATOM 925 C CA . THR A 1 114 ? -5.289 2.436 -16.905 1.00 86.19 114 THR A CA 1
ATOM 926 C C . THR A 1 114 ? -4.334 1.258 -17.087 1.00 86.19 114 THR A C 1
ATOM 928 O O . THR A 1 114 ? -3.186 1.455 -17.493 1.00 86.19 114 THR A O 1
ATOM 931 N N . ILE A 1 115 ? -4.810 0.025 -16.878 1.00 86.50 115 ILE A N 1
ATOM 932 C CA . ILE A 1 115 ? -4.014 -1.195 -17.070 1.00 86.50 115 ILE A CA 1
ATOM 933 C C . ILE A 1 115 ? -3.605 -1.344 -18.539 1.00 86.50 115 ILE A C 1
ATOM 935 O O . ILE A 1 115 ? -2.445 -1.645 -18.821 1.00 86.50 115 ILE A O 1
ATOM 939 N N . LYS A 1 116 ? -4.519 -1.115 -19.492 1.00 89.62 116 LYS A N 1
ATOM 940 C CA . LYS A 1 116 ? -4.216 -1.180 -20.932 1.00 89.62 116 LYS A CA 1
ATOM 941 C C . LYS A 1 116 ? -3.146 -0.174 -21.328 1.00 89.62 116 LYS A C 1
ATOM 943 O O . LYS A 1 116 ? -2.187 -0.551 -21.999 1.00 89.62 116 LYS A O 1
ATOM 948 N N . ARG A 1 117 ? -3.283 1.085 -20.904 1.00 89.75 117 ARG A N 1
ATOM 949 C CA . ARG A 1 117 ? -2.305 2.143 -21.182 1.00 89.75 117 ARG A CA 1
ATOM 950 C C . ARG A 1 117 ? -0.940 1.775 -20.619 1.00 89.75 117 ARG A C 1
ATOM 952 O O . ARG A 1 117 ? 0.049 1.860 -21.343 1.00 89.75 117 ARG A O 1
ATOM 959 N N . PHE A 1 118 ? -0.899 1.340 -19.363 1.00 90.31 118 PHE A N 1
ATOM 960 C CA . PHE A 1 118 ? 0.340 0.946 -18.708 1.00 90.31 118 PHE A CA 1
ATOM 961 C C . PHE A 1 118 ? 1.013 -0.223 -19.443 1.00 90.31 118 PHE A C 1
ATOM 963 O O . PHE A 1 118 ? 2.172 -0.122 -19.844 1.00 90.31 118 PHE A O 1
ATOM 970 N N . ARG A 1 119 ? 0.274 -1.306 -19.717 1.00 92.94 119 ARG A N 1
ATOM 971 C CA . ARG A 1 119 ? 0.791 -2.468 -20.463 1.00 92.94 119 ARG A CA 1
ATOM 972 C C . ARG A 1 119 ? 1.241 -2.105 -21.879 1.00 92.94 119 ARG A C 1
ATOM 974 O O . ARG A 1 119 ? 2.230 -2.654 -22.353 1.00 92.94 119 ARG A O 1
ATOM 981 N N . GLY A 1 120 ? 0.554 -1.166 -22.531 1.00 94.56 120 GLY A N 1
ATOM 982 C CA . GLY A 1 120 ? 0.886 -0.693 -23.875 1.00 94.56 120 GLY A CA 1
ATOM 983 C C . GLY A 1 120 ? 2.248 -0.002 -23.971 1.00 94.56 120 GLY A C 1
ATOM 984 O O . GLY A 1 120 ? 2.909 -0.120 -25.000 1.00 94.56 120 GLY A O 1
ATOM 985 N N . ILE A 1 121 ? 2.694 0.670 -22.904 1.00 95.19 121 ILE A N 1
ATOM 986 C CA . ILE A 1 121 ? 4.006 1.341 -22.859 1.00 95.19 121 ILE A CA 1
ATOM 987 C C . ILE A 1 121 ? 5.088 0.505 -22.161 1.00 95.19 121 ILE A C 1
ATOM 989 O O . ILE A 1 121 ? 6.276 0.721 -22.395 1.00 95.19 121 ILE A O 1
ATOM 993 N N . ALA A 1 122 ? 4.696 -0.478 -21.344 1.00 95.62 122 ALA A N 1
ATOM 994 C CA . ALA A 1 122 ? 5.585 -1.200 -20.436 1.00 95.62 122 ALA A CA 1
ATOM 995 C C . ALA A 1 122 ? 6.817 -1.813 -21.114 1.00 95.62 122 ALA A C 1
ATOM 997 O O . ALA A 1 122 ? 7.925 -1.692 -20.603 1.00 95.62 122 ALA A O 1
ATOM 998 N N . THR A 1 123 ? 6.669 -2.447 -22.282 1.00 95.25 123 THR A N 1
ATOM 999 C CA . THR A 1 123 ? 7.817 -3.047 -22.987 1.00 95.25 123 THR A CA 1
ATOM 1000 C C . THR A 1 123 ? 8.830 -1.997 -23.449 1.00 95.25 123 THR A C 1
ATOM 1002 O O . THR A 1 123 ? 10.039 -2.228 -23.360 1.00 95.25 123 THR A O 1
ATOM 1005 N N . GLN A 1 124 ? 8.357 -0.845 -23.934 1.00 96.88 124 GLN A N 1
ATOM 1006 C CA . GLN A 1 124 ? 9.228 0.246 -24.367 1.00 96.88 124 GLN A CA 1
ATOM 1007 C C . GLN A 1 124 ? 9.922 0.898 -23.169 1.00 96.88 124 GLN A C 1
ATOM 1009 O O . GLN A 1 124 ? 11.138 1.090 -23.212 1.00 96.88 124 GLN A O 1
ATOM 1014 N N . GLU A 1 125 ? 9.178 1.157 -22.093 1.00 97.31 125 GLU A N 1
ATOM 1015 C CA . GLU A 1 125 ? 9.707 1.740 -20.858 1.00 97.31 125 GLU A CA 1
ATOM 1016 C C . GLU A 1 125 ? 10.725 0.818 -20.186 1.00 97.31 125 GLU A C 1
ATOM 1018 O O . GLU A 1 125 ? 11.835 1.248 -19.889 1.00 97.31 125 GLU A O 1
ATOM 1023 N N . LEU A 1 126 ? 10.438 -0.482 -20.068 1.00 97.69 126 LEU A N 1
ATOM 1024 C CA . LEU A 1 126 ? 11.398 -1.463 -19.555 1.00 97.69 126 LEU A CA 1
ATOM 1025 C C . LEU A 1 126 ? 12.697 -1.479 -20.361 1.00 97.69 126 LEU A C 1
ATOM 1027 O O . LEU A 1 126 ? 13.778 -1.574 -19.781 1.00 97.69 126 LEU A O 1
ATOM 1031 N N . LYS A 1 127 ? 12.616 -1.400 -21.696 1.00 97.75 127 LYS A N 1
ATOM 1032 C CA . LYS A 1 127 ? 13.811 -1.324 -22.545 1.00 97.75 127 LYS A CA 1
ATOM 1033 C C . LYS A 1 127 ? 14.577 -0.024 -22.297 1.00 97.75 127 LYS A C 1
ATOM 1035 O O . LYS A 1 127 ? 15.797 -0.069 -22.176 1.00 97.75 127 LYS A O 1
ATOM 1040 N N . ARG A 1 128 ? 13.874 1.110 -22.216 1.00 98.06 128 ARG A N 1
ATOM 1041 C CA . ARG A 1 128 ? 14.456 2.434 -21.960 1.00 98.06 128 ARG A CA 1
ATOM 1042 C C . ARG A 1 128 ? 15.190 2.460 -20.617 1.00 98.06 128 ARG A C 1
ATOM 1044 O O . ARG A 1 128 ? 16.393 2.710 -20.596 1.00 98.06 128 ARG A O 1
ATOM 1051 N N . ILE A 1 129 ? 14.503 2.101 -19.533 1.00 97.75 129 ILE A N 1
ATOM 1052 C CA . ILE A 1 129 ? 15.041 2.119 -18.166 1.00 97.75 129 ILE A CA 1
ATOM 1053 C C . ILE A 1 129 ? 16.246 1.172 -18.044 1.00 97.75 129 ILE A C 1
ATOM 1055 O O . ILE A 1 129 ? 17.272 1.548 -17.485 1.00 97.75 129 ILE A O 1
ATOM 1059 N N . LYS A 1 130 ? 16.194 -0.028 -18.647 1.00 97.38 130 LYS A N 1
ATOM 1060 C CA . LYS A 1 130 ? 17.328 -0.977 -18.647 1.00 97.38 130 LYS A CA 1
ATOM 1061 C C . LYS A 1 130 ? 18.568 -0.481 -19.398 1.00 97.38 130 LYS A C 1
ATOM 1063 O O . LYS A 1 130 ? 19.661 -0.968 -19.122 1.00 97.38 130 LYS A O 1
ATOM 1068 N N . GLU A 1 131 ? 18.434 0.431 -20.358 1.00 97.88 131 GLU A N 1
ATOM 1069 C CA . GLU A 1 131 ? 19.592 1.060 -21.008 1.00 97.88 131 GLU A CA 1
ATOM 1070 C C . GLU A 1 131 ? 20.095 2.287 -20.240 1.00 97.88 131 GLU A C 1
ATOM 1072 O O . GLU A 1 131 ? 21.302 2.535 -20.213 1.00 97.88 131 GLU A O 1
ATOM 1077 N N . GLU A 1 132 ? 19.199 3.039 -19.600 1.00 97.81 132 GLU A N 1
ATOM 1078 C CA . GLU A 1 132 ? 19.552 4.185 -18.754 1.00 97.81 132 GLU A CA 1
ATOM 1079 C C . GLU A 1 132 ? 20.299 3.752 -17.491 1.00 97.81 132 GLU A C 1
ATOM 1081 O O . GLU A 1 132 ? 21.355 4.308 -17.192 1.00 97.81 132 GLU A O 1
ATOM 1086 N N . ILE A 1 133 ? 19.837 2.693 -16.820 1.00 97.44 133 ILE A N 1
ATOM 1087 C CA . ILE A 1 133 ? 20.438 2.198 -15.573 1.00 97.44 133 ILE A CA 1
ATOM 1088 C C . ILE A 1 133 ? 21.906 1.771 -15.746 1.00 97.44 133 ILE A C 1
ATOM 1090 O O . ILE A 1 133 ? 22.695 1.890 -14.818 1.00 97.44 133 ILE A O 1
ATOM 1094 N N . LYS A 1 134 ? 22.314 1.333 -16.949 1.00 97.19 134 LYS A N 1
ATOM 1095 C CA . LYS A 1 134 ? 23.715 0.976 -17.265 1.00 97.19 134 LYS A CA 1
ATOM 1096 C C . LYS A 1 134 ? 24.658 2.182 -17.263 1.00 97.19 134 LYS A C 1
ATOM 1098 O O . LYS A 1 134 ? 25.873 2.000 -17.232 1.00 97.19 134 LYS A O 1
ATOM 1103 N N . LYS A 1 135 ? 24.109 3.390 -17.403 1.00 97.38 135 LYS A N 1
ATOM 1104 C CA . LYS A 1 135 ? 24.849 4.655 -17.509 1.00 97.38 135 LYS A CA 1
ATOM 1105 C C . LYS A 1 135 ? 24.687 5.527 -16.264 1.00 97.38 135 LYS A C 1
ATOM 1107 O O . LYS A 1 135 ? 25.381 6.533 -16.153 1.00 97.38 135 LYS A O 1
ATOM 1112 N N . GLU A 1 136 ? 23.769 5.172 -15.372 1.00 97.69 136 GLU A N 1
ATOM 1113 C CA . GLU A 1 136 ? 23.516 5.890 -14.129 1.00 97.69 136 GLU A CA 1
ATOM 1114 C C . GLU A 1 136 ? 24.522 5.466 -13.050 1.00 97.69 136 GLU A C 1
ATOM 1116 O O . GLU A 1 136 ? 24.918 4.304 -12.964 1.00 97.69 136 GLU A O 1
ATOM 1121 N N . SER A 1 137 ? 24.953 6.422 -12.231 1.00 97.38 137 SER A N 1
ATOM 1122 C CA . SER A 1 137 ? 25.888 6.206 -11.121 1.00 97.38 137 SER A CA 1
ATOM 1123 C C . SER A 1 137 ? 25.325 6.669 -9.780 1.00 97.38 137 SER A C 1
ATOM 1125 O O . SER A 1 137 ? 25.862 6.295 -8.736 1.00 97.38 137 SER A O 1
ATOM 1127 N N . ASN A 1 138 ? 24.239 7.449 -9.781 1.00 96.25 138 ASN A N 1
ATOM 1128 C CA . ASN A 1 138 ? 23.542 7.833 -8.566 1.00 96.25 138 ASN A CA 1
ATOM 1129 C C . ASN A 1 138 ? 22.754 6.628 -8.006 1.00 96.25 138 ASN A C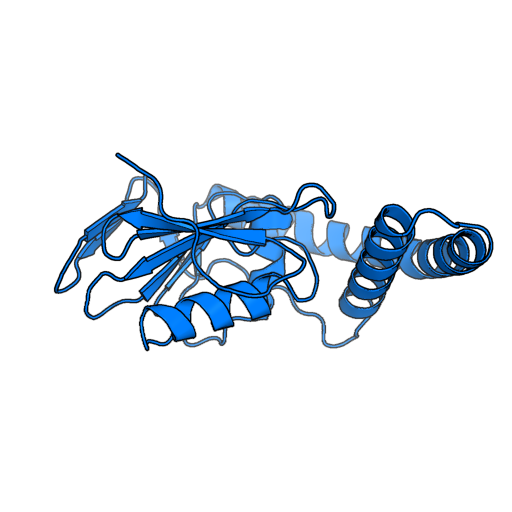 1
ATOM 1131 O O . ASN A 1 138 ? 21.814 6.163 -8.657 1.00 96.25 138 ASN A O 1
ATOM 1135 N N . PRO A 1 139 ? 23.085 6.141 -6.795 1.00 94.44 139 PRO A N 1
ATOM 1136 C CA . PRO A 1 139 ? 22.445 4.961 -6.217 1.00 94.44 139 PRO A CA 1
ATOM 1137 C C . PRO A 1 139 ? 20.944 5.140 -5.960 1.00 94.44 139 PRO A C 1
ATOM 1139 O O . PRO A 1 139 ? 20.197 4.175 -6.106 1.00 94.44 139 PRO A O 1
ATOM 1142 N N . ASP A 1 140 ? 20.483 6.349 -5.631 1.00 92.75 140 ASP A N 1
ATOM 1143 C CA . ASP A 1 140 ? 19.065 6.604 -5.353 1.00 92.75 140 ASP A CA 1
ATOM 1144 C C . ASP A 1 140 ? 18.236 6.547 -6.645 1.00 92.75 140 ASP A C 1
ATOM 1146 O O . ASP A 1 140 ? 17.166 5.946 -6.674 1.00 92.75 140 ASP A O 1
ATOM 1150 N N . LYS A 1 141 ? 18.780 7.051 -7.759 1.00 94.00 141 LYS A N 1
ATOM 1151 C CA . LYS A 1 141 ? 18.143 6.901 -9.077 1.00 94.00 141 LYS A CA 1
ATOM 1152 C C . LYS A 1 141 ? 18.137 5.456 -9.561 1.00 94.00 141 LYS A C 1
ATOM 1154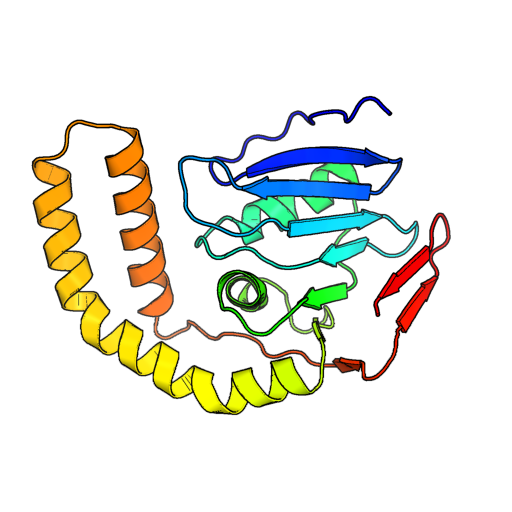 O O . LYS A 1 141 ? 17.168 5.008 -10.162 1.00 94.00 141 LYS A O 1
ATOM 1159 N N . ILE A 1 142 ? 19.211 4.709 -9.299 1.00 95.88 142 ILE A N 1
ATOM 1160 C CA . ILE A 1 142 ? 19.264 3.272 -9.602 1.00 95.88 142 ILE A CA 1
ATOM 1161 C C . ILE A 1 142 ? 18.187 2.525 -8.805 1.00 95.88 142 ILE A C 1
ATOM 1163 O O . ILE A 1 142 ? 17.558 1.610 -9.339 1.00 95.88 142 ILE A O 1
ATOM 1167 N N . LEU A 1 143 ? 17.957 2.902 -7.544 1.00 93.75 143 LEU A N 1
ATOM 1168 C CA . LEU A 1 143 ? 16.895 2.334 -6.715 1.00 93.75 143 LEU A CA 1
ATOM 1169 C C . LEU A 1 143 ? 15.507 2.617 -7.307 1.00 93.75 143 LEU A C 1
ATOM 1171 O O . LEU A 1 143 ? 14.737 1.675 -7.493 1.00 93.75 143 LEU A O 1
ATOM 1175 N N . GLU A 1 144 ? 15.224 3.870 -7.666 1.00 93.19 144 GLU A N 1
ATOM 1176 C CA . GLU A 1 144 ? 13.974 4.283 -8.321 1.00 93.19 144 GLU A CA 1
ATOM 1177 C C . GLU A 1 144 ? 13.746 3.521 -9.638 1.00 93.19 144 GLU A C 1
ATOM 1179 O O . GLU A 1 144 ? 12.720 2.870 -9.817 1.00 93.19 144 GLU A O 1
ATOM 1184 N N . MET A 1 145 ? 14.751 3.471 -10.518 1.00 95.50 145 MET A N 1
ATOM 1185 C CA . MET A 1 145 ? 14.674 2.739 -11.789 1.00 95.50 145 MET A CA 1
ATOM 1186 C C . MET A 1 145 ? 14.418 1.239 -11.598 1.00 95.50 145 MET A C 1
ATOM 1188 O O . MET A 1 145 ? 13.677 0.626 -12.368 1.00 95.50 145 MET A O 1
ATOM 1192 N N . ASN A 1 146 ? 15.026 0.616 -10.584 1.00 94.88 146 ASN A N 1
ATOM 1193 C CA . ASN A 1 146 ? 14.754 -0.787 -10.267 1.00 94.88 146 ASN A CA 1
ATOM 1194 C C . ASN A 1 146 ? 13.328 -0.984 -9.738 1.00 94.88 146 ASN A C 1
ATOM 1196 O O . ASN A 1 146 ? 12.688 -1.986 -10.064 1.00 94.88 146 ASN A O 1
ATOM 1200 N N . ASN A 1 147 ? 12.818 -0.037 -8.952 1.00 93.50 147 ASN A N 1
ATOM 1201 C CA . ASN A 1 147 ? 11.440 -0.050 -8.483 1.00 93.50 147 ASN A CA 1
ATOM 1202 C C . ASN A 1 147 ? 10.442 0.072 -9.646 1.00 93.50 147 ASN A C 1
ATOM 1204 O O . ASN A 1 147 ? 9.494 -0.714 -9.727 1.00 93.50 147 ASN A O 1
ATOM 1208 N N . ASP A 1 148 ? 10.711 0.955 -10.607 1.00 93.25 148 ASP A N 1
ATOM 1209 C CA . ASP A 1 148 ? 9.923 1.073 -11.837 1.00 93.25 148 ASP A CA 1
ATOM 1210 C C . ASP A 1 148 ? 9.942 -0.228 -12.638 1.00 93.25 148 ASP A C 1
ATOM 1212 O O . ASP A 1 148 ? 8.892 -0.728 -13.044 1.00 93.25 148 ASP A O 1
ATOM 1216 N N . ILE A 1 149 ? 11.124 -0.827 -12.835 1.00 95.38 149 ILE A N 1
ATOM 1217 C CA . ILE A 1 149 ? 11.257 -2.122 -13.519 1.00 95.38 149 ILE A CA 1
ATOM 1218 C C . ILE A 1 149 ? 10.386 -3.182 -12.838 1.00 95.38 149 ILE A C 1
ATOM 1220 O O . ILE A 1 149 ? 9.683 -3.926 -13.525 1.00 95.38 149 ILE A O 1
ATOM 1224 N N . ASN A 1 150 ? 10.414 -3.254 -11.507 1.00 93.94 150 ASN A N 1
ATOM 1225 C CA . ASN A 1 150 ? 9.604 -4.204 -10.750 1.00 93.94 150 ASN A CA 1
ATOM 1226 C C . ASN A 1 150 ? 8.104 -3.937 -10.926 1.00 93.94 150 ASN A C 1
ATOM 1228 O O . ASN A 1 150 ? 7.355 -4.879 -11.176 1.00 93.94 150 ASN A O 1
ATOM 1232 N N . THR A 1 151 ? 7.681 -2.672 -10.888 1.00 92.25 151 THR A N 1
ATOM 1233 C CA . THR A 1 151 ? 6.285 -2.263 -11.118 1.00 92.25 151 THR A CA 1
ATOM 1234 C C . THR A 1 151 ? 5.816 -2.655 -12.514 1.00 92.25 151 THR A C 1
ATOM 1236 O O . THR A 1 151 ? 4.752 -3.258 -12.677 1.00 92.25 151 THR A O 1
ATOM 1239 N N . TYR A 1 152 ? 6.640 -2.397 -13.534 1.00 94.06 152 TYR A N 1
ATOM 1240 C CA . TYR A 1 152 ? 6.339 -2.795 -14.904 1.00 94.06 152 TYR A CA 1
ATOM 1241 C C . TYR A 1 152 ? 6.228 -4.309 -15.064 1.00 94.06 152 TYR A C 1
ATOM 1243 O O . TYR A 1 152 ? 5.279 -4.787 -15.687 1.00 94.06 152 TYR A O 1
ATOM 1251 N N . ASN A 1 153 ? 7.172 -5.066 -14.503 1.00 93.88 153 ASN A N 1
ATOM 1252 C CA . ASN A 1 153 ? 7.145 -6.526 -14.566 1.00 93.88 153 ASN A CA 1
ATOM 1253 C C . ASN A 1 153 ? 5.904 -7.099 -13.872 1.00 93.88 153 ASN A C 1
ATOM 1255 O O . ASN A 1 153 ? 5.282 -8.012 -14.406 1.00 93.88 153 ASN A O 1
ATOM 1259 N N . GLU A 1 154 ? 5.521 -6.550 -12.719 1.00 91.44 154 GLU A N 1
ATOM 1260 C CA . GLU A 1 154 ? 4.355 -7.014 -11.974 1.00 91.44 154 GLU A CA 1
ATOM 1261 C C . GLU A 1 154 ? 3.047 -6.741 -12.723 1.00 91.44 154 GLU A C 1
ATOM 1263 O O . GLU A 1 154 ? 2.224 -7.639 -12.865 1.00 91.44 154 GLU A O 1
ATOM 1268 N N . MET A 1 155 ? 2.855 -5.542 -13.276 1.00 90.12 155 MET A N 1
ATOM 1269 C CA . MET A 1 155 ? 1.653 -5.239 -14.065 1.00 90.12 155 MET A CA 1
ATOM 1270 C C . MET A 1 155 ? 1.587 -6.008 -15.399 1.00 90.12 155 MET A C 1
ATOM 1272 O O . MET A 1 155 ? 0.493 -6.223 -15.943 1.00 90.12 155 MET A O 1
ATOM 1276 N N . LEU A 1 156 ? 2.738 -6.414 -15.947 1.00 93.06 156 LEU A N 1
ATOM 1277 C CA . LEU A 1 156 ? 2.823 -7.291 -17.118 1.00 93.06 156 LEU A CA 1
ATOM 1278 C C . LEU A 1 156 ? 2.521 -8.759 -16.797 1.00 93.06 156 LEU A C 1
ATOM 1280 O O . LEU A 1 156 ? 2.234 -9.510 -17.731 1.00 93.06 156 LEU A O 1
ATOM 1284 N N . ASP A 1 157 ? 2.550 -9.168 -15.525 1.00 91.69 157 ASP A N 1
ATOM 1285 C CA . ASP A 1 157 ? 2.175 -10.525 -15.133 1.00 91.69 157 ASP A CA 1
ATOM 1286 C C . ASP A 1 157 ? 0.730 -10.811 -15.597 1.00 91.69 157 ASP A C 1
ATOM 1288 O O . ASP A 1 157 ? -0.195 -10.055 -15.267 1.00 91.69 157 ASP A O 1
ATOM 1292 N N . PRO A 1 158 ? 0.489 -11.891 -16.366 1.00 90.12 158 PRO A N 1
ATOM 1293 C CA . PRO A 1 158 ? -0.858 -12.290 -16.769 1.00 90.12 158 PRO A CA 1
ATOM 1294 C C . PRO A 1 158 ? -1.813 -12.531 -15.590 1.00 90.12 158 PRO A C 1
ATOM 1296 O O . PRO A 1 158 ? -3.028 -12.396 -15.748 1.00 90.12 158 PRO A O 1
ATOM 1299 N N . ASN A 1 159 ? -1.278 -12.867 -14.415 1.00 90.31 159 ASN A N 1
ATOM 1300 C CA . ASN A 1 159 ? -2.027 -13.080 -13.180 1.00 90.31 159 ASN A CA 1
ATOM 1301 C C . ASN A 1 159 ? -2.263 -11.792 -12.386 1.00 90.31 159 ASN A C 1
ATOM 1303 O O . ASN A 1 159 ? -2.978 -11.836 -11.383 1.00 90.31 159 ASN A O 1
ATOM 1307 N N . PHE A 1 160 ? -1.707 -10.653 -12.814 1.00 90.56 160 PHE A N 1
ATOM 1308 C CA . PHE A 1 160 ? -1.970 -9.372 -12.174 1.00 90.56 160 PHE A CA 1
ATOM 1309 C C . PHE A 1 160 ? -3.467 -9.062 -12.207 1.00 90.56 160 PHE A C 1
ATOM 1311 O O . PHE A 1 160 ? -4.069 -8.890 -13.273 1.00 90.56 160 PHE A O 1
ATOM 1318 N N . LYS A 1 161 ? -4.061 -8.965 -11.017 1.00 89.31 161 LYS A N 1
ATOM 1319 C CA . LYS A 1 161 ? -5.454 -8.577 -10.815 1.00 89.31 161 LYS A CA 1
ATOM 1320 C C . LYS A 1 161 ? -5.528 -7.618 -9.646 1.00 89.31 161 LYS A C 1
ATOM 1322 O O . LYS A 1 161 ? -5.195 -7.977 -8.521 1.00 89.31 161 LYS A O 1
ATOM 1327 N N . LEU A 1 162 ? -5.976 -6.402 -9.923 1.00 91.25 162 LEU A N 1
ATOM 1328 C CA . LEU A 1 162 ? -6.310 -5.459 -8.871 1.00 91.25 162 LEU A CA 1
ATOM 1329 C C . LEU A 1 162 ? -7.630 -5.880 -8.220 1.00 91.25 162 LEU A C 1
ATOM 1331 O O . LEU A 1 162 ? -8.501 -6.421 -8.901 1.00 91.25 162 LEU A O 1
ATOM 1335 N N . ARG A 1 163 ? -7.798 -5.607 -6.925 1.00 93.81 163 ARG A N 1
ATOM 1336 C CA . ARG A 1 163 ? -9.043 -5.897 -6.206 1.00 93.81 163 ARG A CA 1
ATOM 1337 C C . ARG A 1 163 ? -9.825 -4.603 -5.922 1.00 93.81 163 ARG A C 1
ATOM 1339 O O . ARG A 1 163 ? -9.213 -3.651 -5.429 1.00 93.81 163 ARG A O 1
ATOM 1346 N N . PRO A 1 164 ? -11.127 -4.535 -6.258 1.00 95.44 164 PRO A N 1
ATOM 1347 C CA . PRO A 1 164 ? -11.962 -3.377 -5.944 1.00 95.44 164 PRO A CA 1
ATOM 1348 C C . PRO A 1 164 ? -12.282 -3.310 -4.443 1.00 95.44 164 PRO A C 1
ATOM 1350 O O . PRO A 1 164 ? -12.150 -4.318 -3.748 1.00 95.44 164 PRO A O 1
ATOM 1353 N N . PRO A 1 165 ? -12.768 -2.160 -3.949 1.00 96.19 165 PRO A N 1
ATOM 1354 C CA . PRO A 1 165 ? -13.526 -2.116 -2.703 1.00 96.19 165 PRO A CA 1
ATOM 1355 C C . PRO A 1 165 ? -14.712 -3.096 -2.724 1.00 96.19 165 PRO A C 1
ATOM 1357 O O . PRO A 1 165 ? -15.449 -3.153 -3.708 1.00 96.19 165 PRO A O 1
ATOM 1360 N N . ASP A 1 166 ? -14.910 -3.843 -1.637 1.00 96.75 166 ASP A N 1
ATOM 1361 C CA . ASP A 1 166 ? -16.036 -4.771 -1.461 1.00 96.75 166 ASP A CA 1
ATOM 1362 C C . ASP A 1 166 ? -17.234 -4.093 -0.776 1.00 96.75 166 ASP A C 1
ATOM 1364 O O . ASP A 1 166 ? -18.387 -4.435 -1.038 1.00 96.75 166 ASP A O 1
ATOM 1368 N N . PHE A 1 167 ? -16.963 -3.125 0.105 1.00 96.25 167 PHE A N 1
ATOM 1369 C CA . PHE A 1 167 ? -17.972 -2.391 0.864 1.00 96.25 167 PHE A CA 1
ATOM 1370 C C . PHE A 1 167 ? -17.853 -0.889 0.632 1.00 96.25 167 PHE A C 1
ATOM 1372 O O . PHE A 1 167 ? -16.759 -0.333 0.515 1.00 96.25 167 PHE A O 1
ATOM 1379 N N . ILE A 1 168 ? -19.010 -0.234 0.607 1.00 95.69 168 ILE A N 1
ATOM 1380 C CA . ILE A 1 168 ? -19.132 1.199 0.371 1.00 95.69 168 ILE A CA 1
ATOM 1381 C C . ILE A 1 168 ? -19.554 1.896 1.661 1.00 95.69 168 ILE A C 1
ATOM 1383 O O . ILE A 1 168 ? -20.505 1.465 2.316 1.00 95.69 168 ILE A O 1
ATOM 1387 N N . ILE A 1 169 ? -18.898 3.010 1.974 1.00 92.62 169 ILE A N 1
ATOM 1388 C CA . ILE A 1 169 ? -19.339 3.974 2.985 1.00 92.62 169 ILE A CA 1
ATOM 1389 C C . ILE A 1 169 ? -19.759 5.279 2.301 1.00 92.62 169 ILE A C 1
ATOM 1391 O O . ILE A 1 169 ? -19.086 5.748 1.386 1.00 92.62 169 ILE A O 1
ATOM 1395 N N . ASN A 1 170 ? -20.895 5.840 2.720 1.00 84.25 170 ASN A N 1
ATOM 1396 C CA . ASN A 1 170 ? -21.418 7.094 2.162 1.00 84.25 170 ASN A CA 1
ATOM 1397 C C . ASN A 1 170 ? -21.248 8.288 3.110 1.00 84.25 170 ASN A C 1
ATOM 1399 O O . ASN A 1 170 ? -21.006 9.384 2.627 1.00 84.25 170 ASN A O 1
ATOM 1403 N N . ASP A 1 171 ? -21.347 8.061 4.426 1.00 88.50 171 ASP A N 1
ATOM 1404 C CA . ASP A 1 171 ? -21.219 9.117 5.439 1.00 88.50 171 ASP A CA 1
ATOM 1405 C C . ASP A 1 171 ? -20.089 8.811 6.419 1.00 88.50 171 ASP A C 1
ATOM 1407 O O . ASP A 1 171 ? -19.118 9.544 6.524 1.00 88.50 171 ASP A O 1
ATOM 1411 N N . SER A 1 172 ? -20.228 7.728 7.185 1.00 92.75 172 SER A N 1
ATOM 1412 C CA . SER A 1 172 ? -19.180 7.275 8.086 1.00 92.75 172 SER A CA 1
ATOM 1413 C C . SER A 1 172 ? -19.372 5.821 8.484 1.00 92.75 172 SER A C 1
ATOM 1415 O O . SER A 1 172 ? -20.469 5.266 8.388 1.00 92.75 172 SER A O 1
ATOM 1417 N N . ILE A 1 173 ? -18.301 5.212 8.973 1.00 93.38 173 ILE A N 1
ATOM 1418 C CA . ILE A 1 173 ? -18.335 3.927 9.665 1.00 93.38 173 ILE A CA 1
ATOM 1419 C C . ILE A 1 173 ? -17.537 4.049 10.958 1.00 93.38 173 ILE A C 1
ATOM 1421 O O . ILE A 1 173 ? -16.505 4.720 11.013 1.00 93.38 173 ILE A O 1
ATOM 1425 N N . ILE A 1 174 ? -18.020 3.391 12.007 1.00 95.69 174 ILE A N 1
ATOM 1426 C CA . ILE A 1 174 ? -17.291 3.236 13.261 1.00 95.69 174 ILE A CA 1
ATOM 1427 C C . ILE A 1 174 ? -16.944 1.761 13.408 1.00 95.69 174 ILE A C 1
ATOM 1429 O O . ILE A 1 174 ? -17.831 0.910 13.407 1.00 95.69 174 ILE A O 1
ATOM 1433 N N . ILE A 1 175 ? -15.655 1.470 13.555 1.00 95.12 175 ILE A N 1
ATOM 1434 C CA . ILE A 1 175 ? -15.173 0.137 13.909 1.00 95.12 175 ILE A CA 1
ATOM 1435 C C . ILE A 1 175 ? -14.786 0.197 15.382 1.00 95.12 175 ILE A C 1
ATOM 1437 O O . ILE A 1 175 ? -13.815 0.860 15.758 1.00 95.12 175 ILE A O 1
ATOM 1441 N N . GLU A 1 176 ? -15.581 -0.460 16.219 1.00 96.94 176 GLU A N 1
ATOM 1442 C CA . GLU A 1 176 ? -15.347 -0.556 17.655 1.00 96.94 176 GLU A CA 1
ATOM 1443 C C . GLU A 1 176 ? -14.595 -1.849 17.965 1.00 96.94 176 GLU A C 1
ATOM 1445 O O . GLU A 1 176 ? -15.074 -2.951 17.689 1.00 96.94 176 GLU A O 1
ATOM 1450 N N . GLY A 1 177 ? -13.389 -1.707 18.509 1.00 96.31 177 GLY A N 1
ATOM 1451 C CA . GLY A 1 177 ? -12.612 -2.824 19.011 1.00 96.31 177 GLY A CA 1
ATOM 1452 C C . GLY A 1 177 ? -12.500 -2.811 20.532 1.00 96.31 177 GLY A C 1
ATOM 1453 O O . GLY A 1 177 ? -12.889 -1.865 21.211 1.00 96.31 177 GLY A O 1
ATOM 1454 N N . THR A 1 178 ? -11.938 -3.879 21.089 1.00 97.25 178 THR A N 1
ATOM 1455 C CA . THR A 1 178 ? -11.821 -4.066 22.545 1.00 97.25 178 THR A CA 1
ATOM 1456 C C . THR A 1 178 ? -10.868 -3.093 23.246 1.00 97.25 178 THR A C 1
ATOM 1458 O O . THR A 1 178 ? -10.888 -3.017 24.473 1.00 97.25 178 THR A O 1
ATOM 1461 N N . LYS A 1 179 ? -10.015 -2.376 22.504 1.00 94.25 179 LYS A N 1
ATOM 1462 C CA . LYS A 1 179 ? -9.038 -1.418 23.052 1.00 94.25 179 LYS A CA 1
ATOM 1463 C C . LYS A 1 179 ? -9.230 0.007 22.549 1.00 94.25 179 LYS A C 1
ATOM 1465 O O . LYS A 1 179 ? -8.975 0.939 23.299 1.00 94.25 179 LYS A O 1
ATOM 1470 N N . ASN A 1 180 ? -9.631 0.166 21.291 1.00 93.12 180 ASN A N 1
ATOM 1471 C CA . ASN A 1 180 ? -9.793 1.458 20.630 1.00 93.12 180 ASN A CA 1
ATOM 1472 C C . ASN A 1 180 ? -10.970 1.403 19.654 1.00 93.12 180 ASN A C 1
ATOM 1474 O O . ASN A 1 180 ? -11.476 0.334 19.315 1.00 93.12 180 ASN A O 1
ATOM 1478 N N . LYS A 1 181 ? -11.350 2.571 19.141 1.00 94.69 181 LYS A N 1
ATOM 1479 C CA . LYS A 1 181 ? -12.271 2.703 18.014 1.00 94.69 181 LYS A CA 1
ATOM 1480 C C . LYS A 1 181 ? -11.682 3.623 16.957 1.00 94.69 181 LYS A C 1
ATOM 1482 O O . LYS A 1 181 ? -10.930 4.538 17.289 1.00 94.69 181 LYS A O 1
ATOM 1487 N N . VAL A 1 182 ? -12.076 3.409 15.710 1.00 94.00 182 VAL A N 1
ATOM 1488 C CA . VAL A 1 182 ? -11.820 4.342 14.609 1.00 94.00 182 VAL A CA 1
ATOM 1489 C C . VAL A 1 182 ? -13.151 4.755 13.997 1.00 94.00 182 VAL A C 1
ATOM 1491 O O . VAL A 1 182 ? -14.044 3.923 13.835 1.00 94.00 182 VAL A O 1
ATOM 1494 N N . GLN A 1 183 ? -13.285 6.043 13.694 1.00 94.81 183 GLN A N 1
ATOM 1495 C CA . GLN A 1 183 ? -14.360 6.572 12.867 1.00 94.81 183 GLN A CA 1
ATOM 1496 C C . GLN A 1 183 ? -13.746 7.013 11.545 1.00 94.81 183 GLN A C 1
ATOM 1498 O O . GLN A 1 183 ? -12.777 7.770 11.538 1.00 94.81 183 GLN A O 1
ATOM 1503 N N . ILE A 1 184 ? -14.311 6.526 10.452 1.00 90.81 184 ILE A N 1
ATOM 1504 C CA . ILE A 1 184 ? -13.929 6.887 9.090 1.00 90.81 184 ILE A CA 1
ATOM 1505 C C . ILE A 1 184 ? -15.077 7.714 8.543 1.00 90.81 184 ILE A C 1
ATOM 1507 O O . ILE A 1 184 ? -16.227 7.301 8.703 1.00 90.81 184 ILE A O 1
ATOM 1511 N N . ILE A 1 185 ? -14.755 8.863 7.962 1.00 86.06 185 ILE A N 1
ATOM 1512 C CA . ILE A 1 185 ? -15.684 9.847 7.400 1.00 86.06 185 ILE A CA 1
ATOM 1513 C C . ILE A 1 185 ? -15.310 10.136 5.950 1.00 86.06 185 ILE A C 1
ATOM 1515 O O . ILE A 1 185 ? -14.109 9.973 5.632 1.00 86.06 185 ILE A O 1
#

pLDDT: mean 93.99, std 4.98, range [62.72, 98.56]

Foldseek 3Di:
DDWDFDPADDPFFTKTDRDVQWIKTHGDPLADKHIWIWGCLPPAIETEFQIQFPCSNVSRQVVSCVVNVDGHQEYEFEAQDCSRFVRQVVDDPNHAYEYAPRNLVCCVVCVVVVLVVLLVCLVVLLVVLVVVLVVDDPVSVVVRSVRSNSSSVQSNPPPDDTDGGPYHDHDWDWDHGPHDIDIDD

Radius of gyration: 17.42 Å; chains: 1; bounding box: 47×27×47 Å